Protein AF-0000000069931406 (afdb_homodimer)

Nearest PDB structures (foldseek):
  7nna-assembly1_A  TM=2.837E-01  e=1.932E+00  Klebsiella pneumoniae
  7tut-assembly1_6  TM=2.299E-01  e=5.726E+00  Canis lupus
  7nna-assembly1_A  TM=2.838E-01  e=1.898E+00  Klebsiella pneumoniae
  7tut-assembly1_6  TM=2.298E-01  e=5.580E+00  Canis lupus

Secondary structure (DSSP, 8-state):
-----HHHHHHHHHHHHHHHHHHHHHHHHHHHHHHHHH---SSS---TTT-B-HHHHHHHHHHHHHHHHHHHHHHHHSS--HHHHHHHHHHHHHHTS-TTSBTHHHHTTHHHHHHHHHHHHHHHHHHHHHHHT-/-----HHHHHHHHHHHHHHHHHHHHHHHHHHHHHHHHH---SSS---TTT-B-HHHHHHHHHHHHHHHHHHHHHHHHSS--HHHHHHHHHHHHHHTS-TTSBTHHHHTTHHHHHHHHHHHHHHHHHHHHHHHT-

Radius of gyration: 20.66 Å; Cα contacts (8 Å, |Δi|>4): 216; chains: 2; bounding box: 42×72×46 Å

Foldseek 3Di:
DPPPPPLVVLLLVLLVQLLVLLVVLVVLVVVVVVCLVVPPDDPDRDDQQFFADLVSLVVNLVSLVSNLVSLVVNDVSDDDDVLSVVSNVLSVVSNPDDNRHHPVVVVVCSVSSVVVSVVSVVVSVVVVCVVVVD/DPPPPPLVVLLLVLLVQLLVLLVVLVVLVVVVVVCLVVPPDDPDNDDQQFFADLVSLVVNLVSLVSNLVSLVVNDVSDDDDVLSVVSNVLSVVSNPDDNRHRPVVVVVCSVSSVVVSVVSVVVSVVVVCVVVVD

Organism: Camellia sinensis (NCBI:txid4442)

pLDDT: mean 85.19, std 14.79, range [27.97, 97.81]

Sequence (268 aa):
MMSFCPGLEGLLLSSLDAKLALKHLFRLCLEHEQKLNSSHKSAHAYIFYKDSNAPVMVKMVELVTILQQRIVFLLNECDDHPALQKIVDVIEMILAIPLSTPLVQLILFLPYFLAFSISISVYLSISSSIHYGEMMSFCPGLEGLLLSSLDAKLALKHLFRLCLEHEQKLNSSHKSAHAYIFYKDSNAPVMVKMVELVTILQQRIVFLLNECDDHPALQKIVDVIEMILAIPLSTPLVQLILFLPYFLAFSISISVYLSISSSIHYGE

Solvent-accessible surface area (backbone atoms only — not comparable to full-atom values): 15104 Å² total; per-residue (Å²): 126,84,71,74,50,72,63,54,56,52,46,51,51,36,51,50,53,35,48,52,41,50,50,52,51,52,49,52,55,54,51,50,56,50,45,65,72,62,61,75,73,58,95,69,75,84,44,62,74,66,39,55,46,50,76,60,45,53,54,50,50,52,42,51,53,54,37,48,54,34,48,51,52,48,50,74,74,41,81,88,49,66,69,57,51,50,52,51,54,51,48,55,56,56,72,68,55,63,63,75,45,26,52,47,72,60,56,72,49,46,29,60,53,48,47,48,50,51,52,48,51,47,49,50,49,53,52,51,49,58,62,59,72,102,127,85,70,74,49,71,64,55,57,52,47,51,51,38,51,49,52,36,46,51,40,50,51,52,50,50,49,54,54,52,52,50,55,51,46,65,72,63,62,77,73,58,93,69,76,83,42,61,74,67,39,55,44,49,73,59,45,53,54,49,51,53,41,50,52,52,37,47,55,35,48,52,52,48,49,74,74,42,82,89,49,66,70,57,52,52,52,50,54,51,49,55,56,55,74,68,55,64,63,75,46,27,52,48,71,60,55,72,49,46,31,59,52,47,47,47,48,50,53,49,52,46,49,52,50,53,53,50,50,59,64,60,72,104

Structure (mmCIF, N/CA/C/O backbone):
data_AF-0000000069931406-model_v1
#
loop_
_entity.id
_entity.type
_entity.pdbx_description
1 polymer 'Uncharacterized protein'
#
loop_
_atom_site.group_PDB
_atom_site.id
_atom_site.type_symbol
_atom_site.label_atom_id
_atom_site.label_alt_id
_atom_site.label_comp_id
_atom_site.label_asym_id
_atom_site.label_entity_id
_atom_site.label_seq_id
_atom_site.pdbx_PDB_ins_code
_atom_site.Cartn_x
_atom_site.Cartn_y
_atom_site.Cartn_z
_atom_site.occupancy
_atom_site.B_iso_or_equiv
_atom_site.auth_seq_id
_atom_site.auth_comp_id
_atom_site.auth_asym_id
_atom_site.auth_atom_id
_atom_site.pdbx_PDB_model_num
ATOM 1 N N . MET A 1 1 ? 2.303 -37.719 -15.422 1 27.97 1 MET A N 1
ATOM 2 C CA . MET A 1 1 ? 3.574 -37.156 -14.953 1 27.97 1 MET A CA 1
ATOM 3 C C . MET A 1 1 ? 3.643 -35.656 -15.211 1 27.97 1 MET A C 1
ATOM 5 O O . MET A 1 1 ? 3.836 -35.219 -16.344 1 27.97 1 MET A O 1
ATOM 9 N N . MET A 1 2 ? 2.602 -34.969 -14.852 1 37.34 2 MET A N 1
ATOM 10 C CA . MET A 1 2 ? 2.578 -33.5 -15.039 1 37.34 2 MET A CA 1
ATOM 11 C C . MET A 1 2 ? 3.922 -32.906 -14.664 1 37.34 2 MET A C 1
ATOM 13 O O . MET A 1 2 ? 4.363 -33 -13.523 1 37.34 2 MET A O 1
ATOM 17 N N . SER A 1 3 ? 4.965 -33.062 -15.508 1 41.81 3 SER A N 1
ATOM 18 C CA . SER A 1 3 ? 6.352 -32.625 -15.461 1 41.81 3 SER A CA 1
ATOM 19 C C . SER A 1 3 ? 6.457 -31.219 -14.859 1 41.81 3 SER A C 1
ATOM 21 O O . SER A 1 3 ? 5.84 -30.266 -15.359 1 41.81 3 SER A O 1
ATOM 23 N N . PHE A 1 4 ? 6.406 -31.125 -13.523 1 48.31 4 PHE A N 1
ATOM 24 C CA . PHE A 1 4 ? 6.844 -29.922 -12.836 1 48.31 4 PHE A CA 1
ATOM 25 C C . PHE A 1 4 ? 7.969 -29.234 -13.609 1 48.31 4 PHE A C 1
ATOM 27 O O . PHE A 1 4 ? 9.07 -29.781 -13.719 1 48.31 4 PHE A O 1
ATOM 34 N N . CYS A 1 5 ? 7.688 -28.656 -14.719 1 53.47 5 CYS A N 1
ATOM 35 C CA . CYS A 1 5 ? 8.766 -27.969 -15.406 1 53.47 5 CYS A CA 1
ATOM 36 C C . CYS A 1 5 ? 9.633 -27.188 -14.422 1 53.47 5 CYS A C 1
ATOM 38 O O . CYS A 1 5 ? 9.109 -26.438 -13.594 1 53.47 5 CYS A O 1
ATOM 40 N N . PRO A 1 6 ? 10.898 -27.703 -14.086 1 59.44 6 PRO A N 1
ATOM 41 C CA . PRO A 1 6 ? 11.906 -27.094 -13.211 1 59.44 6 PRO A CA 1
ATOM 42 C C . PRO A 1 6 ? 11.836 -25.562 -13.211 1 59.44 6 PRO A C 1
ATOM 44 O O . PRO A 1 6 ? 12.016 -24.938 -12.164 1 59.44 6 PRO A O 1
ATOM 47 N N . GLY A 1 7 ? 11.312 -24.984 -14.266 1 74.5 7 GLY A N 1
ATOM 48 C CA . GLY A 1 7 ? 11.242 -23.531 -14.375 1 74.5 7 GLY A CA 1
ATOM 49 C C . GLY A 1 7 ? 10.086 -22.938 -13.586 1 74.5 7 GLY A C 1
ATOM 50 O O . GLY A 1 7 ? 10.234 -21.875 -12.984 1 74.5 7 GLY A O 1
ATOM 51 N N . LEU A 1 8 ? 9.055 -23.781 -13.508 1 80.5 8 LEU A N 1
ATOM 52 C CA . LEU A 1 8 ? 7.871 -23.266 -12.836 1 80.5 8 LEU A CA 1
ATOM 53 C C . LEU A 1 8 ? 8.086 -23.219 -11.32 1 80.5 8 LEU A C 1
ATOM 55 O O . LEU A 1 8 ? 7.691 -22.266 -10.664 1 80.5 8 LEU A O 1
ATOM 59 N N . GLU A 1 9 ? 8.742 -24.281 -10.867 1 83.5 9 GLU A N 1
ATOM 60 C CA . GLU A 1 9 ? 9.016 -24.312 -9.43 1 83.5 9 GLU A CA 1
ATOM 61 C C . GLU A 1 9 ? 9.945 -23.172 -9.016 1 83.5 9 GLU A C 1
ATOM 63 O O . GLU A 1 9 ? 9.75 -22.562 -7.969 1 83.5 9 GLU A O 1
ATOM 68 N N . GLY A 1 10 ? 10.922 -22.984 -9.828 1 88.12 10 GLY A N 1
ATOM 69 C CA . GLY A 1 10 ? 11.836 -21.875 -9.57 1 88.12 10 GLY A CA 1
ATOM 70 C C . GLY A 1 10 ? 11.148 -20.516 -9.586 1 88.12 10 GLY A C 1
ATOM 71 O O . GLY A 1 10 ? 11.422 -19.672 -8.742 1 88.12 10 GLY A O 1
ATOM 72 N N . LEU A 1 11 ? 10.281 -20.438 -10.484 1 88.38 11 LEU A N 1
ATOM 73 C CA . LEU A 1 11 ? 9.508 -19.203 -10.602 1 88.38 11 LEU A CA 1
ATOM 74 C C . LEU A 1 11 ? 8.609 -19.016 -9.383 1 88.38 11 LEU A C 1
ATOM 76 O O . LEU A 1 11 ? 8.539 -17.906 -8.828 1 88.38 11 LEU A O 1
ATOM 80 N N . LEU A 1 12 ? 8 -20.031 -8.961 1 90.62 12 LEU A N 1
ATOM 81 C CA . LEU A 1 12 ? 7.129 -19.969 -7.797 1 90.62 12 LEU A CA 1
ATOM 82 C C . LEU A 1 12 ? 7.926 -19.641 -6.535 1 90.62 12 LEU A C 1
ATOM 84 O O . LEU A 1 12 ? 7.516 -18.797 -5.742 1 90.62 12 LEU A O 1
ATOM 88 N N . LEU A 1 13 ? 9.062 -20.266 -6.434 1 91.56 13 LEU A N 1
ATOM 89 C CA . LEU A 1 13 ? 9.891 -20.031 -5.258 1 91.56 13 LEU A CA 1
ATOM 90 C C . LEU A 1 13 ? 10.406 -18.594 -5.227 1 91.56 13 LEU A C 1
ATOM 92 O O . LEU A 1 13 ? 10.391 -17.953 -4.176 1 91.56 13 LEU A O 1
ATOM 96 N N . SER A 1 14 ? 10.742 -18.125 -6.332 1 93 14 SER A N 1
ATOM 97 C CA . SER A 1 14 ? 11.234 -16.75 -6.406 1 93 14 SER A CA 1
ATOM 98 C C . SER A 1 14 ? 10.125 -15.75 -6.102 1 93 14 SER A C 1
ATOM 100 O O . SER A 1 14 ? 10.359 -14.719 -5.465 1 93 14 SER A O 1
ATOM 102 N N . SER A 1 15 ? 8.945 -16.062 -6.582 1 93.75 15 SER A N 1
ATOM 103 C CA . SER A 1 15 ? 7.797 -15.203 -6.293 1 93.75 15 SER A CA 1
ATOM 104 C C . SER A 1 15 ? 7.492 -15.18 -4.797 1 93.75 15 SER A C 1
ATOM 106 O O . SER A 1 15 ? 7.18 -14.125 -4.242 1 93.75 15 SER A O 1
ATOM 108 N N . LEU A 1 16 ? 7.656 -16.266 -4.211 1 93.38 16 LEU A N 1
ATOM 109 C CA . LEU A 1 16 ? 7.43 -16.359 -2.77 1 93.38 16 LEU A CA 1
ATOM 110 C C . LEU A 1 16 ? 8.484 -15.555 -2.008 1 93.38 16 LEU A C 1
ATOM 112 O O . LEU A 1 16 ? 8.156 -14.852 -1.053 1 93.38 16 LEU A O 1
ATOM 116 N N . ASP A 1 17 ? 9.711 -15.656 -2.434 1 94.62 17 ASP A N 1
ATOM 117 C CA . ASP A 1 17 ? 10.789 -14.883 -1.821 1 94.62 17 ASP A CA 1
ATOM 118 C C . ASP A 1 17 ? 10.547 -13.383 -1.969 1 94.62 17 ASP A C 1
ATOM 120 O O . ASP A 1 17 ? 10.773 -12.617 -1.029 1 94.62 17 ASP A O 1
ATOM 124 N N . ALA A 1 18 ? 10.086 -13.016 -3.111 1 94.88 18 ALA A N 1
ATOM 125 C CA . ALA A 1 18 ? 9.773 -11.609 -3.352 1 94.88 18 ALA A CA 1
ATOM 126 C C . ALA A 1 18 ? 8.656 -11.125 -2.434 1 94.88 18 ALA A C 1
ATOM 128 O O . ALA A 1 18 ? 8.75 -10.047 -1.846 1 94.88 18 ALA A O 1
ATOM 129 N N . LYS A 1 19 ? 7.66 -11.914 -2.295 1 94.19 19 LYS A N 1
ATOM 130 C CA . LYS A 1 19 ? 6.539 -11.586 -1.421 1 94.19 19 LYS A CA 1
ATOM 131 C C . LYS A 1 19 ? 6.996 -11.422 0.026 1 94.19 19 LYS A C 1
ATOM 133 O O . LYS A 1 19 ? 6.547 -10.516 0.728 1 94.19 19 LYS A O 1
ATOM 138 N N . LEU A 1 20 ? 7.863 -12.25 0.44 1 94.12 20 LEU A N 1
ATOM 139 C CA . LEU A 1 20 ? 8.391 -12.195 1.799 1 94.12 20 LEU A CA 1
ATOM 140 C C . LEU A 1 20 ? 9.203 -10.914 2.012 1 94.12 20 LEU A C 1
ATOM 142 O O . LEU A 1 20 ? 9.047 -10.242 3.035 1 94.12 20 LEU A O 1
ATOM 146 N N . ALA A 1 21 ? 10.016 -10.617 1.073 1 95.62 21 ALA A N 1
ATOM 147 C CA . ALA A 1 21 ? 10.797 -9.383 1.15 1 95.62 21 ALA A CA 1
ATOM 148 C C . ALA A 1 21 ? 9.891 -8.156 1.214 1 95.62 21 ALA A C 1
ATOM 150 O O . ALA A 1 21 ? 10.133 -7.238 1.998 1 95.62 21 ALA A O 1
ATOM 151 N N . LEU A 1 22 ? 8.852 -8.141 0.456 1 95.88 22 LEU A N 1
ATOM 152 C CA . LEU A 1 22 ? 7.891 -7.035 0.425 1 95.88 22 LEU A CA 1
ATOM 153 C C . LEU A 1 22 ? 7.188 -6.891 1.769 1 95.88 22 LEU A C 1
ATOM 155 O O . LEU A 1 22 ? 7.027 -5.777 2.273 1 95.88 22 LEU A O 1
ATOM 159 N N . LYS A 1 23 ? 6.824 -8 2.301 1 93.5 23 LYS A N 1
ATOM 160 C CA . LYS A 1 23 ? 6.176 -8 3.609 1 93.5 23 LYS A CA 1
ATOM 161 C C . LYS A 1 23 ? 7.086 -7.391 4.672 1 93.5 23 LYS A C 1
ATOM 163 O O . LYS A 1 23 ? 6.633 -6.613 5.512 1 93.5 23 LYS A O 1
ATOM 168 N N . HIS A 1 24 ? 8.328 -7.762 4.621 1 95.06 24 HIS A N 1
ATOM 169 C CA . HIS A 1 24 ? 9.297 -7.199 5.559 1 95.06 24 HIS A CA 1
ATOM 170 C C . HIS A 1 24 ? 9.461 -5.699 5.348 1 95.06 24 HIS A C 1
ATOM 172 O O . HIS A 1 24 ? 9.555 -4.938 6.316 1 95.06 24 HIS A O 1
ATOM 178 N N . LEU A 1 25 ? 9.484 -5.281 4.145 1 95.81 25 LEU A N 1
ATOM 179 C CA . LEU A 1 25 ? 9.602 -3.867 3.814 1 95.81 25 LEU A CA 1
ATOM 180 C C . LEU A 1 25 ? 8.422 -3.076 4.379 1 95.81 25 LEU A C 1
ATOM 182 O O . LEU A 1 25 ? 8.617 -2.045 5.023 1 95.81 25 LEU A O 1
ATOM 186 N N . PHE A 1 26 ? 7.23 -3.639 4.23 1 94.19 26 PHE A N 1
ATOM 187 C CA . PHE A 1 26 ? 6.027 -2.984 4.734 1 94.19 26 PHE A CA 1
ATOM 188 C C . PHE A 1 26 ? 6.031 -2.945 6.258 1 94.19 26 PHE A C 1
ATOM 190 O O . PHE A 1 26 ? 5.652 -1.938 6.859 1 94.19 26 PHE A O 1
ATOM 197 N N . ARG A 1 27 ? 6.465 -3.992 6.805 1 92.5 27 ARG A N 1
ATOM 198 C CA . ARG A 1 27 ? 6.535 -4.051 8.258 1 92.5 27 ARG A CA 1
ATOM 199 C C . ARG A 1 27 ? 7.488 -2.99 8.805 1 92.5 27 ARG A C 1
ATOM 201 O O . ARG A 1 27 ? 7.172 -2.307 9.781 1 92.5 27 ARG A O 1
ATOM 208 N N . LEU A 1 28 ? 8.555 -2.795 8.203 1 91.75 28 LEU A N 1
ATOM 209 C CA . LEU A 1 28 ? 9.539 -1.802 8.609 1 91.75 28 LEU A CA 1
ATOM 210 C C . LEU A 1 28 ? 8.953 -0.397 8.562 1 91.75 28 LEU A C 1
ATOM 212 O O . LEU A 1 28 ? 9.133 0.392 9.492 1 91.75 28 LEU A O 1
ATOM 216 N N . CYS A 1 29 ? 8.219 -0.14 7.531 1 87.75 29 CYS A N 1
ATOM 217 C CA . CYS A 1 29 ? 7.625 1.182 7.352 1 87.75 29 CYS A CA 1
ATOM 218 C C . CYS A 1 29 ? 6.527 1.432 8.383 1 87.75 29 CYS A C 1
ATOM 220 O O . CYS A 1 29 ? 6.426 2.531 8.93 1 87.75 29 CYS A O 1
ATOM 222 N N . LEU A 1 30 ? 5.754 0.399 8.672 1 83.44 30 LEU A N 1
ATOM 223 C CA . LEU A 1 30 ? 4.672 0.519 9.641 1 83.44 30 LEU A CA 1
ATOM 224 C C . LEU A 1 30 ? 5.223 0.714 11.047 1 83.44 30 LEU A C 1
ATOM 226 O O . LEU A 1 30 ? 4.688 1.509 11.828 1 83.44 30 LEU A O 1
ATOM 230 N N . GLU A 1 31 ? 6.211 0.054 11.312 1 84.5 31 GLU A N 1
ATOM 231 C CA . GLU A 1 31 ? 6.855 0.175 12.617 1 84.5 31 GLU A CA 1
ATOM 232 C C . GLU A 1 31 ? 7.453 1.565 12.805 1 84.5 31 GLU A C 1
ATOM 234 O O . GLU A 1 31 ? 7.395 2.127 13.906 1 84.5 31 GLU A O 1
ATOM 239 N N . HIS A 1 32 ? 7.992 2.031 11.789 1 78.44 32 HIS A N 1
ATOM 240 C CA . HIS A 1 32 ? 8.586 3.361 11.859 1 78.44 32 HIS A CA 1
ATOM 241 C C . HIS A 1 32 ? 7.52 4.426 12.109 1 78.44 32 HIS A C 1
ATOM 243 O O . HIS A 1 32 ? 7.73 5.352 12.898 1 78.44 32 HIS A O 1
ATOM 249 N N . GLU A 1 33 ? 6.387 4.277 11.5 1 76.06 33 GLU A N 1
ATOM 250 C CA . GLU A 1 33 ? 5.281 5.203 11.727 1 76.06 33 GLU A CA 1
ATOM 251 C C . GLU A 1 33 ? 4.848 5.203 13.188 1 76.06 33 GLU A C 1
ATOM 253 O O . GLU A 1 33 ? 4.523 6.25 13.75 1 76.06 33 GLU A O 1
ATOM 258 N N . GLN A 1 34 ? 4.844 4.094 13.742 1 73.5 34 GLN A N 1
ATOM 259 C CA . GLN A 1 34 ? 4.438 3.959 15.141 1 73.5 34 GLN A CA 1
ATOM 260 C C . GLN A 1 34 ? 5.449 4.621 16.078 1 73.5 34 GLN A C 1
ATOM 262 O O . GLN A 1 34 ? 5.07 5.242 17.062 1 73.5 34 GLN A O 1
ATOM 267 N N . LYS A 1 35 ? 6.633 4.465 15.828 1 72.31 35 LYS A N 1
ATOM 268 C CA . LYS A 1 35 ? 7.688 5.07 16.641 1 72.31 35 LYS A CA 1
ATOM 269 C C . LYS A 1 35 ? 7.625 6.594 16.562 1 72.31 35 LYS A C 1
ATOM 271 O O . LYS A 1 35 ? 7.848 7.277 17.562 1 72.31 35 LYS A O 1
ATOM 276 N N . LEU A 1 36 ? 7.32 7.094 15.461 1 69.44 36 LEU A N 1
ATOM 277 C CA . LEU A 1 36 ? 7.152 8.531 15.312 1 69.44 36 LEU A CA 1
ATOM 278 C C . LEU A 1 36 ? 6.031 9.047 16.203 1 69.44 36 LEU A C 1
ATOM 280 O O . LEU A 1 36 ? 6.121 10.148 16.75 1 69.44 36 LEU A O 1
ATOM 284 N N . ASN A 1 37 ? 5.113 8.18 16.344 1 66 37 ASN A N 1
ATOM 285 C CA . ASN A 1 37 ? 3.965 8.578 17.156 1 66 37 ASN A CA 1
ATOM 286 C C . ASN A 1 37 ? 4.262 8.477 18.641 1 66 37 ASN A C 1
ATOM 288 O O . ASN A 1 37 ? 3.646 9.172 19.453 1 66 37 ASN A O 1
ATOM 292 N N . SER A 1 38 ? 5.18 7.633 19 1 61.34 38 SER A N 1
ATOM 293 C CA . SER A 1 38 ? 5.484 7.402 20.406 1 61.34 38 SER A CA 1
ATOM 294 C C . SER A 1 38 ? 6.625 8.297 20.875 1 61.34 38 SER A C 1
ATOM 296 O O . SER A 1 38 ? 6.855 8.43 22.078 1 61.34 38 SER A O 1
ATOM 298 N N . SER A 1 39 ? 7.645 8.711 20.016 1 56.84 39 SER A N 1
ATOM 299 C CA . SER A 1 39 ? 8.883 9.359 20.422 1 56.84 39 SER A CA 1
ATOM 300 C C . SER A 1 39 ? 8.625 10.742 21 1 56.84 39 SER A C 1
ATOM 302 O O . SER A 1 39 ? 8.32 11.68 20.25 1 56.84 39 SER A O 1
ATOM 304 N N . HIS A 1 40 ? 7.719 10.977 22 1 53 40 HIS A N 1
ATOM 305 C CA . HIS A 1 40 ? 7.75 12.172 22.828 1 53 40 HIS A CA 1
ATOM 306 C C . HIS A 1 40 ? 9.172 12.516 23.25 1 53 40 HIS A C 1
ATOM 308 O O . HIS A 1 40 ? 9.422 13.594 23.797 1 53 40 HIS A O 1
ATOM 314 N N . LYS A 1 41 ? 10.062 11.555 23.328 1 51.47 41 LYS A N 1
ATOM 315 C CA . LYS A 1 41 ? 11.148 11.773 24.281 1 51.47 41 LYS A CA 1
ATOM 316 C C . LYS A 1 41 ? 12.219 12.703 23.688 1 51.47 41 LYS A C 1
ATOM 318 O O . LYS A 1 41 ? 13.156 13.094 24.391 1 51.47 41 LYS A O 1
ATOM 323 N N . SER A 1 42 ? 12.672 12.555 22.391 1 52.69 42 SER A N 1
ATOM 324 C CA . SER A 1 42 ? 13.93 13.266 22.188 1 52.69 42 SER A CA 1
ATOM 325 C C . SER A 1 42 ? 13.695 14.766 22.047 1 52.69 42 SER A C 1
ATOM 327 O O . SER A 1 42 ? 12.594 15.203 21.703 1 52.69 42 SER A O 1
ATOM 329 N N . ALA A 1 43 ? 14.625 15.641 22.562 1 56.09 43 ALA A N 1
ATOM 330 C CA . ALA A 1 43 ? 14.727 17.094 22.609 1 56.09 43 ALA A CA 1
ATOM 331 C C . ALA A 1 43 ? 14.219 17.719 21.312 1 56.09 43 ALA A C 1
ATOM 333 O O . ALA A 1 43 ? 13.555 18.766 21.328 1 56.09 43 ALA A O 1
ATOM 334 N N . HIS A 1 44 ? 14.766 17.031 20.047 1 60.03 44 HIS A N 1
ATOM 335 C CA . HIS A 1 44 ? 14.25 17.594 18.812 1 60.03 44 HIS A CA 1
ATOM 336 C C . HIS A 1 44 ? 13.203 16.672 18.172 1 60.03 44 HIS A C 1
ATOM 338 O O . HIS A 1 44 ? 13.43 15.469 18.047 1 60.03 44 HIS A O 1
ATOM 344 N N . ALA A 1 45 ? 12.07 17.094 18.094 1 69.75 45 ALA A N 1
ATOM 345 C CA . ALA A 1 45 ? 10.93 16.344 17.562 1 69.75 45 ALA A CA 1
ATOM 346 C C . ALA A 1 45 ? 11.188 15.875 16.141 1 69.75 45 ALA A C 1
ATOM 348 O O . ALA A 1 45 ? 11.602 16.672 15.281 1 69.75 45 ALA A O 1
ATOM 349 N N . TYR A 1 46 ? 11.516 14.68 15.844 1 78.5 46 TYR A N 1
ATOM 350 C CA . TYR A 1 46 ? 11.695 14.086 14.516 1 78.5 46 TYR A CA 1
ATOM 351 C C . TYR A 1 46 ? 10.547 14.469 13.594 1 78.5 46 TYR A C 1
ATOM 353 O O . TYR A 1 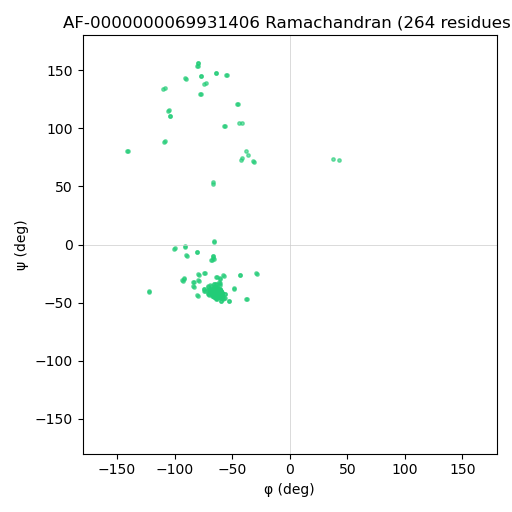46 ? 9.375 14.281 13.93 1 78.5 46 TYR A O 1
ATOM 361 N N . ILE A 1 47 ? 11.016 15.141 12.469 1 80.94 47 ILE A N 1
ATOM 362 C CA . ILE A 1 47 ? 10.047 15.531 11.453 1 80.94 47 ILE A CA 1
ATOM 363 C C . ILE A 1 47 ? 10.156 14.594 10.25 1 80.94 47 ILE A C 1
ATOM 365 O O . ILE A 1 47 ? 11.102 14.688 9.469 1 80.94 47 ILE A O 1
ATOM 369 N N . PHE A 1 48 ? 9.227 13.859 10.094 1 81.06 48 PHE A N 1
ATOM 370 C CA . PHE A 1 48 ? 9.18 12.766 9.133 1 81.06 48 PHE A CA 1
ATOM 371 C C . PHE A 1 48 ? 9.531 13.25 7.734 1 81.06 48 PHE A C 1
ATOM 373 O O . PHE A 1 48 ? 10.273 12.586 7.008 1 81.06 48 PHE A O 1
ATOM 380 N N . TYR A 1 49 ? 8.93 14.312 7.312 1 81.62 49 TYR A N 1
ATOM 381 C CA . TYR A 1 49 ? 9.094 14.75 5.93 1 81.62 49 TYR A CA 1
ATOM 382 C C . TYR A 1 49 ? 10.398 15.508 5.746 1 81.62 49 TYR A C 1
ATOM 384 O O . TYR A 1 49 ? 10.836 15.742 4.613 1 81.62 49 TYR A O 1
ATOM 392 N N . LYS A 1 50 ? 11.094 15.781 6.781 1 84.56 50 LYS A N 1
ATOM 393 C CA . LYS A 1 50 ? 12.25 16.672 6.684 1 84.56 50 LYS A CA 1
ATOM 394 C C . LYS A 1 50 ? 13.523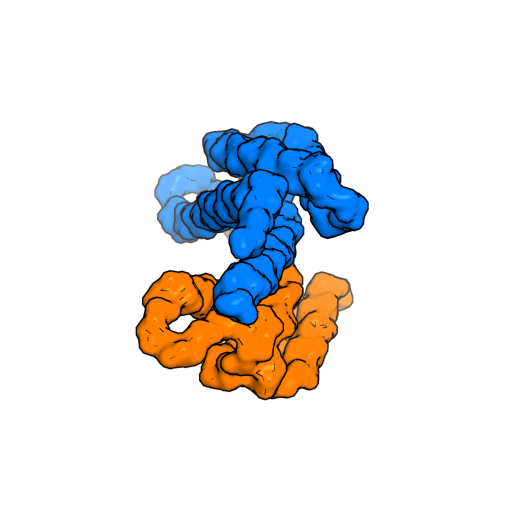 15.977 7.156 1 84.56 50 LYS A C 1
ATOM 396 O O . LYS A 1 50 ? 14.586 16.156 6.562 1 84.56 50 LYS A O 1
ATOM 401 N N . ASP A 1 51 ? 13.477 15.242 8.156 1 86.06 51 ASP A N 1
ATOM 402 C CA . ASP A 1 51 ? 14.664 14.703 8.812 1 86.06 51 ASP A CA 1
ATOM 403 C C . ASP A 1 51 ? 15.047 13.344 8.219 1 86.06 51 ASP A C 1
ATOM 405 O O . ASP A 1 51 ? 14.172 12.539 7.879 1 86.06 51 ASP A O 1
ATOM 409 N N . SER A 1 52 ? 16.344 13.203 8.148 1 87.31 52 SER A N 1
ATOM 410 C CA . SER A 1 52 ? 16.859 11.914 7.707 1 87.31 52 SER A CA 1
ATOM 411 C C . SER A 1 52 ? 16.844 10.898 8.844 1 87.31 52 SER A C 1
ATOM 413 O O . SER A 1 52 ? 16.75 11.266 10.016 1 87.31 52 SER A O 1
ATOM 415 N N . ASN A 1 53 ? 16.812 9.625 8.453 1 87.69 53 ASN A N 1
ATOM 416 C CA . ASN A 1 53 ? 16.922 8.484 9.359 1 87.69 53 ASN A CA 1
ATOM 417 C C . ASN A 1 53 ? 17.766 7.367 8.75 1 87.69 53 ASN A C 1
ATOM 419 O O . ASN A 1 53 ? 17.234 6.398 8.211 1 87.69 53 ASN A O 1
ATOM 423 N N . ALA A 1 54 ? 19.031 7.547 8.844 1 90.38 54 ALA A N 1
ATOM 424 C CA . ALA A 1 54 ? 19.984 6.711 8.133 1 90.38 54 ALA A CA 1
ATOM 425 C C . ALA A 1 54 ? 19.875 5.254 8.562 1 90.38 54 ALA A C 1
ATOM 427 O O . ALA A 1 54 ? 19.875 4.352 7.719 1 90.38 54 ALA A O 1
ATOM 428 N N . PRO A 1 55 ? 19.734 4.934 9.758 1 90.31 55 PRO A N 1
ATOM 429 C CA . PRO A 1 55 ? 19.625 3.527 10.156 1 90.31 55 PRO A CA 1
ATOM 430 C C . PRO A 1 55 ? 18.438 2.818 9.523 1 90.31 55 PRO A C 1
ATOM 432 O O . PRO A 1 55 ? 18.547 1.668 9.086 1 90.31 55 PRO A O 1
ATOM 435 N N . VAL A 1 56 ? 17.328 3.475 9.422 1 91.81 56 VAL A N 1
ATOM 436 C CA . VAL A 1 56 ? 16.141 2.873 8.82 1 91.81 56 VAL A CA 1
ATOM 437 C C . VAL A 1 56 ? 16.312 2.807 7.305 1 91.81 56 VAL A C 1
ATOM 439 O O . VAL A 1 56 ? 15.945 1.812 6.676 1 91.81 56 VAL A O 1
ATOM 442 N N . MET A 1 57 ? 16.906 3.846 6.758 1 93.12 57 MET A N 1
ATOM 443 C CA . MET A 1 57 ? 17.141 3.895 5.32 1 93.12 57 MET A CA 1
ATOM 444 C C . MET A 1 57 ? 18.016 2.719 4.879 1 93.12 57 MET A C 1
ATOM 446 O O . MET A 1 57 ? 17.719 2.072 3.869 1 93.12 57 MET A O 1
ATOM 450 N N . VAL A 1 58 ? 18.984 2.41 5.617 1 95.06 58 VAL A N 1
ATOM 451 C CA . VAL A 1 58 ? 19.891 1.324 5.277 1 95.06 58 VAL A CA 1
ATOM 452 C C . VAL A 1 58 ? 19.125 0.002 5.23 1 95.06 58 VAL A C 1
ATOM 454 O O . VAL A 1 58 ? 19.297 -0.787 4.297 1 95.06 58 VAL A O 1
ATOM 457 N N . LYS A 1 59 ? 18.297 -0.2 6.188 1 95.19 59 LYS A N 1
ATOM 458 C CA . LYS A 1 59 ? 17.5 -1.425 6.246 1 95.19 59 LYS A CA 1
ATOM 459 C C . LYS A 1 59 ? 16.547 -1.524 5.055 1 95.19 59 LYS A C 1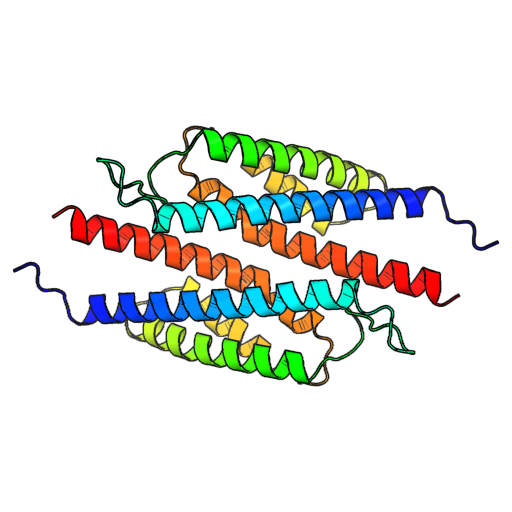
ATOM 461 O O . LYS A 1 59 ? 16.406 -2.594 4.461 1 95.19 59 LYS A O 1
ATOM 466 N N . MET A 1 60 ? 15.969 -0.427 4.75 1 95.19 60 MET A N 1
ATOM 467 C CA . MET A 1 60 ? 15.047 -0.411 3.617 1 95.19 60 MET A CA 1
ATOM 468 C C . MET A 1 60 ? 15.789 -0.69 2.312 1 95.19 60 MET A C 1
ATOM 470 O O . MET A 1 60 ? 15.312 -1.464 1.479 1 95.19 60 MET A O 1
ATOM 474 N N . VAL A 1 61 ? 16.922 -0.089 2.154 1 96.25 61 VAL A N 1
ATOM 475 C CA . VAL A 1 61 ? 17.703 -0.258 0.936 1 96.25 61 VAL A CA 1
ATOM 476 C C . VAL A 1 61 ? 18.156 -1.712 0.808 1 96.25 61 VAL A C 1
ATOM 478 O O . VAL A 1 61 ? 18.156 -2.271 -0.291 1 96.25 61 VAL A O 1
ATOM 481 N N . GLU A 1 62 ? 18.484 -2.299 1.867 1 96.94 62 GLU A N 1
ATOM 482 C CA . GLU A 1 62 ? 18.875 -3.707 1.856 1 96.94 62 GLU A CA 1
ATOM 483 C C . GLU A 1 62 ? 17.734 -4.59 1.358 1 96.94 62 GLU A C 1
ATOM 485 O O . GLU A 1 62 ? 17.938 -5.473 0.526 1 96.94 62 GLU A O 1
ATOM 490 N N . LEU A 1 63 ? 16.578 -4.344 1.842 1 96.94 63 LEU A N 1
ATOM 491 C CA . LEU A 1 63 ? 15.414 -5.121 1.447 1 96.94 63 LEU A CA 1
ATOM 492 C C . LEU A 1 63 ? 15.078 -4.891 -0.023 1 96.94 63 LEU A C 1
ATOM 494 O O . LEU A 1 63 ? 14.719 -5.828 -0.737 1 96.94 63 LEU A O 1
ATOM 498 N N . VAL A 1 64 ? 15.227 -3.689 -0.431 1 97.69 64 VAL A N 1
ATOM 499 C CA . VAL A 1 64 ? 14.945 -3.334 -1.818 1 97.69 64 VAL A CA 1
ATOM 500 C C . VAL A 1 64 ? 15.945 -4.02 -2.744 1 97.69 64 VAL A C 1
ATOM 502 O O . VAL A 1 64 ? 15.586 -4.469 -3.834 1 97.69 64 VAL A O 1
ATOM 505 N N . THR A 1 65 ? 17.141 -4.074 -2.299 1 97 65 THR A N 1
ATOM 506 C CA . THR A 1 65 ? 18.188 -4.734 -3.076 1 97 65 THR A CA 1
ATOM 507 C C . THR A 1 65 ? 17.891 -6.227 -3.213 1 97 65 THR A C 1
ATOM 509 O O . THR A 1 65 ? 18.062 -6.801 -4.289 1 97 65 THR A O 1
ATOM 512 N N . ILE A 1 66 ? 17.469 -6.836 -2.178 1 96.31 66 ILE A N 1
ATOM 513 C CA . ILE A 1 66 ? 17.062 -8.242 -2.213 1 96.31 66 ILE A CA 1
ATOM 514 C C . ILE A 1 66 ? 15.914 -8.43 -3.195 1 96.31 66 ILE A C 1
ATOM 516 O O . ILE A 1 66 ? 15.922 -9.375 -3.996 1 96.31 66 ILE A O 1
ATOM 520 N N . LEU A 1 67 ? 14.969 -7.57 -3.107 1 96.88 67 LEU A N 1
ATOM 521 C CA . LEU A 1 67 ? 13.812 -7.621 -4.004 1 96.88 67 LEU A CA 1
ATOM 522 C C . LEU A 1 67 ? 14.25 -7.516 -5.461 1 96.88 67 LEU A C 1
ATOM 524 O O . LEU A 1 67 ? 13.734 -8.234 -6.32 1 96.88 67 LEU A O 1
ATOM 528 N N . GLN A 1 68 ? 15.156 -6.648 -5.672 1 96.62 68 GLN A N 1
ATOM 529 C CA . GLN A 1 68 ? 15.672 -6.469 -7.023 1 96.62 68 GLN A CA 1
ATOM 530 C C . GLN A 1 68 ? 16.219 -7.781 -7.582 1 96.62 68 GLN A C 1
ATOM 532 O O . GLN A 1 68 ? 15.93 -8.141 -8.727 1 96.62 68 GLN A O 1
ATOM 537 N N . GLN A 1 69 ? 16.953 -8.461 -6.852 1 95.69 69 GLN A N 1
ATOM 538 C CA . GLN A 1 69 ? 17.562 -9.719 -7.285 1 95.69 69 GLN A CA 1
ATOM 539 C C . GLN A 1 69 ? 16.484 -10.75 -7.648 1 95.69 69 GLN A C 1
ATOM 541 O O . GLN A 1 69 ? 16.594 -11.43 -8.672 1 95.69 69 GLN A O 1
ATOM 546 N N . ARG A 1 70 ? 15.5 -10.812 -6.852 1 93.94 70 ARG A N 1
ATOM 547 C CA . ARG A 1 70 ? 14.438 -11.781 -7.094 1 93.94 70 ARG A CA 1
ATOM 548 C C . ARG A 1 70 ? 13.641 -11.414 -8.344 1 93.94 70 ARG A C 1
ATOM 550 O O . ARG A 1 70 ? 13.297 -12.289 -9.148 1 93.94 70 ARG A O 1
ATOM 557 N N . ILE A 1 71 ? 13.414 -10.195 -8.492 1 94.44 71 ILE A N 1
ATOM 558 C CA . ILE A 1 71 ? 12.594 -9.742 -9.609 1 94.44 71 ILE A CA 1
ATOM 559 C C . ILE A 1 71 ? 13.367 -9.914 -10.914 1 94.44 71 ILE A C 1
ATOM 561 O O . ILE A 1 71 ? 12.797 -10.312 -11.938 1 94.44 71 ILE A O 1
ATOM 565 N N . VAL A 1 72 ? 14.602 -9.562 -10.859 1 93.25 72 VAL A N 1
ATOM 566 C CA . VAL A 1 72 ? 15.438 -9.727 -12.047 1 93.25 72 VAL A CA 1
ATOM 567 C C . VAL A 1 72 ? 15.492 -11.203 -12.438 1 93.25 72 VAL A C 1
ATOM 569 O O . VAL A 1 72 ? 15.445 -11.539 -13.625 1 93.25 72 VAL A O 1
ATOM 572 N N . PHE A 1 73 ? 15.57 -12.086 -11.492 1 92.06 73 PHE A N 1
ATOM 573 C CA . PHE A 1 73 ? 15.516 -13.516 -11.766 1 92.06 73 PHE A CA 1
ATOM 574 C C . PHE A 1 73 ? 14.211 -13.883 -12.469 1 92.06 73 PHE A C 1
ATOM 576 O O . PHE A 1 73 ? 14.219 -14.602 -13.469 1 92.06 73 PHE A O 1
ATOM 583 N N . LEU A 1 74 ? 13.07 -13.336 -11.914 1 90.06 74 LEU A N 1
ATOM 584 C CA . LEU A 1 74 ? 11.766 -13.609 -12.492 1 90.06 74 LEU A CA 1
ATOM 585 C C . LEU A 1 74 ? 11.68 -13.078 -13.922 1 90.06 74 LEU A C 1
ATOM 587 O O . LEU A 1 74 ? 11.125 -13.734 -14.805 1 90.06 74 LEU A O 1
ATOM 591 N N . LEU A 1 75 ? 12.258 -11.953 -14.109 1 88.94 75 LEU A N 1
ATOM 592 C CA . LEU A 1 75 ? 12.258 -11.32 -15.422 1 88.94 75 LEU A CA 1
ATOM 593 C C . LEU A 1 75 ? 13.062 -12.141 -16.422 1 88.94 75 LEU A C 1
ATOM 595 O O . LEU A 1 75 ? 12.68 -12.25 -17.594 1 88.94 75 LEU A O 1
ATOM 599 N N . ASN A 1 76 ? 14.078 -12.711 -16.047 1 89.12 76 ASN A N 1
ATOM 600 C CA . ASN A 1 76 ? 14.945 -13.492 -16.922 1 89.12 76 ASN A CA 1
ATOM 601 C C . ASN A 1 76 ? 14.312 -14.836 -17.281 1 89.12 76 ASN A C 1
ATOM 603 O O . ASN A 1 76 ? 14.578 -15.383 -18.359 1 89.12 76 ASN A O 1
ATOM 607 N N . GLU A 1 77 ? 13.43 -15.281 -16.422 1 84.94 77 GLU A N 1
ATOM 608 C CA . GLU A 1 77 ? 12.812 -16.578 -16.641 1 84.94 77 GLU A CA 1
ATOM 609 C C . GLU A 1 77 ? 11.508 -16.453 -17.422 1 84.94 77 GLU A C 1
ATOM 611 O O . GLU A 1 77 ? 11.047 -17.422 -18.031 1 84.94 77 GLU A O 1
ATOM 616 N N . CYS A 1 78 ? 10.898 -15.289 -17.219 1 79.06 78 CYS A N 1
ATOM 617 C CA . CYS A 1 78 ? 9.625 -15.078 -17.891 1 79.06 78 CYS A CA 1
ATOM 618 C C . CYS A 1 78 ? 9.758 -14.039 -19 1 79.06 78 CYS A C 1
ATOM 620 O O . CYS A 1 78 ? 10.578 -13.125 -18.906 1 79.06 78 CYS A O 1
ATOM 622 N N . ASP A 1 79 ? 9.242 -14.258 -20.188 1 74.19 79 ASP A N 1
ATOM 623 C CA . ASP A 1 79 ? 9.336 -13.305 -21.297 1 74.19 79 ASP A CA 1
ATOM 624 C C . ASP A 1 79 ? 8.391 -12.125 -21.078 1 74.19 79 ASP A C 1
ATOM 626 O O . ASP A 1 79 ? 7.273 -12.297 -20.594 1 74.19 79 ASP A O 1
ATOM 630 N N . ASP A 1 80 ? 8.93 -10.922 -21.406 1 74.06 80 ASP A N 1
ATOM 631 C CA . ASP A 1 80 ? 8.273 -9.633 -21.625 1 74.06 80 ASP A CA 1
ATOM 632 C C . ASP A 1 80 ? 7.195 -9.383 -20.578 1 74.06 80 ASP A C 1
ATOM 634 O O . ASP A 1 80 ? 6.012 -9.266 -20.906 1 74.06 80 ASP A O 1
ATOM 638 N N . HIS A 1 81 ? 7.488 -9.078 -19.266 1 84.62 81 HIS A N 1
ATOM 639 C CA . HIS A 1 81 ? 6.547 -8.711 -18.219 1 84.62 81 HIS A CA 1
ATOM 640 C C . HIS A 1 81 ? 6.676 -7.238 -17.844 1 84.62 81 HIS A C 1
ATOM 642 O O . HIS A 1 81 ? 7.461 -6.879 -16.969 1 84.62 81 HIS A O 1
ATOM 648 N N . PRO A 1 82 ? 5.957 -6.445 -18.547 1 87.5 82 PRO A N 1
ATOM 649 C CA . PRO A 1 82 ? 6.031 -5.004 -18.297 1 87.5 82 PRO A CA 1
ATOM 650 C C . PRO A 1 82 ? 5.91 -4.66 -16.812 1 87.5 82 PRO A C 1
ATOM 652 O O . PRO A 1 82 ? 6.555 -3.717 -16.344 1 87.5 82 PRO A O 1
ATOM 655 N N . ALA A 1 83 ? 5.105 -5.348 -16.141 1 86.12 83 ALA A N 1
ATOM 656 C CA . ALA A 1 83 ? 4.938 -5.086 -14.711 1 86.12 83 ALA A CA 1
ATOM 657 C C . ALA A 1 83 ? 6.242 -5.312 -13.953 1 86.12 83 ALA A C 1
ATOM 659 O O . AL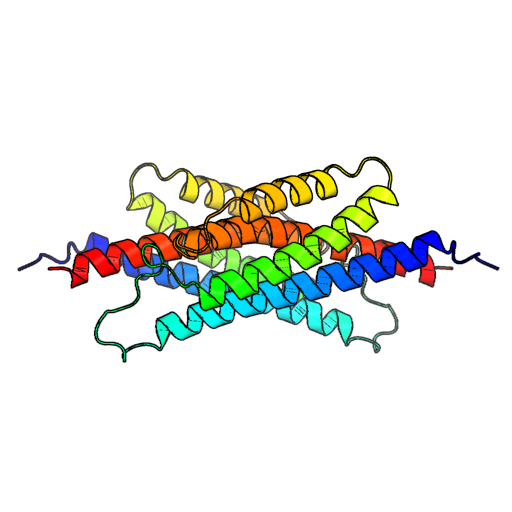A A 1 83 ? 6.598 -4.523 -13.078 1 86.12 83 ALA A O 1
ATOM 660 N N . LEU A 1 84 ? 7.008 -6.359 -14.312 1 90.75 84 LEU A N 1
ATOM 661 C CA . LEU A 1 84 ? 8.289 -6.645 -13.68 1 90.75 84 LEU A CA 1
ATOM 662 C C . LEU A 1 84 ? 9.32 -5.578 -14.031 1 90.75 84 LEU A C 1
ATOM 664 O O . LEU A 1 84 ? 10.094 -5.145 -13.172 1 90.75 84 LEU A O 1
ATOM 668 N N . GLN A 1 85 ? 9.258 -5.18 -15.258 1 93.25 85 GLN A N 1
ATOM 669 C CA . GLN A 1 85 ? 10.18 -4.133 -15.68 1 93.25 85 GLN A CA 1
ATOM 670 C C . GLN A 1 85 ? 9.906 -2.828 -14.938 1 93.25 85 GLN A C 1
ATOM 672 O O . GLN A 1 85 ? 10.844 -2.127 -14.539 1 93.25 85 GLN A O 1
ATOM 677 N N . LYS A 1 86 ? 8.672 -2.498 -14.789 1 94.5 86 LYS A N 1
ATOM 678 C CA . LYS A 1 86 ? 8.297 -1.275 -14.086 1 94.5 86 LYS A CA 1
ATOM 679 C C . LYS A 1 86 ? 8.836 -1.274 -12.664 1 94.5 86 LYS A C 1
ATOM 681 O O . LYS A 1 86 ? 9.336 -0.255 -12.18 1 94.5 86 LYS A O 1
ATOM 686 N N . ILE A 1 87 ? 8.742 -2.373 -12.039 1 96.12 87 ILE A N 1
ATOM 687 C CA . ILE A 1 87 ? 9.211 -2.438 -10.656 1 96.12 87 ILE A CA 1
ATOM 688 C C . ILE A 1 87 ? 10.734 -2.354 -10.617 1 96.12 87 ILE A C 1
ATOM 690 O O . ILE A 1 87 ? 11.305 -1.76 -9.703 1 96.12 87 ILE A O 1
ATOM 694 N N . VAL A 1 88 ? 11.383 -2.938 -11.594 1 95.25 88 VAL A N 1
ATOM 695 C CA . VAL A 1 88 ? 12.836 -2.828 -11.672 1 95.25 88 VAL A CA 1
ATOM 696 C C . VAL A 1 88 ? 13.234 -1.362 -11.828 1 95.25 88 VAL A C 1
ATOM 698 O O . VAL A 1 88 ? 14.156 -0.887 -11.156 1 95.25 88 VAL A O 1
ATOM 701 N N . ASP A 1 89 ? 12.562 -0.66 -12.688 1 96.69 89 ASP A N 1
ATOM 702 C CA . ASP A 1 89 ? 12.836 0.761 -12.883 1 96.69 89 ASP A CA 1
ATOM 703 C C . ASP A 1 89 ? 12.648 1.541 -11.586 1 96.69 89 ASP A C 1
ATOM 705 O O . ASP A 1 89 ? 13.461 2.406 -11.258 1 96.69 89 ASP A O 1
ATOM 709 N N . VAL A 1 90 ? 11.602 1.244 -10.906 1 97.44 90 VAL A N 1
ATOM 710 C CA . VAL A 1 90 ? 11.305 1.891 -9.633 1 97.44 90 VAL A CA 1
ATOM 711 C C . VAL A 1 90 ? 12.438 1.616 -8.641 1 97.44 90 VAL A C 1
ATOM 713 O O . VAL A 1 90 ? 12.906 2.529 -7.961 1 97.44 90 VAL A O 1
ATOM 716 N N . ILE A 1 91 ? 12.859 0.421 -8.609 1 97.81 91 ILE A N 1
ATOM 717 C CA . ILE A 1 91 ? 13.914 0.027 -7.684 1 97.81 91 ILE A CA 1
ATOM 718 C C . ILE A 1 91 ? 15.203 0.77 -8.023 1 97.81 91 ILE A C 1
ATOM 720 O O . ILE A 1 91 ? 15.898 1.258 -7.129 1 97.81 91 ILE A O 1
ATOM 724 N N . GLU A 1 92 ? 15.508 0.879 -9.258 1 97.31 92 GLU A N 1
ATOM 725 C CA . GLU A 1 92 ? 16.703 1.601 -9.68 1 97.31 92 GLU A CA 1
ATOM 726 C C . GLU A 1 92 ? 16.641 3.062 -9.242 1 97.31 92 GLU A C 1
ATOM 728 O O . GLU A 1 92 ? 17.656 3.633 -8.828 1 97.31 92 GLU A O 1
ATOM 733 N N . MET A 1 93 ? 15.523 3.672 -9.297 1 96.69 93 MET A N 1
ATOM 734 C CA . MET A 1 93 ? 15.344 5.047 -8.844 1 96.69 93 MET A CA 1
ATOM 735 C C . MET A 1 93 ? 15.602 5.16 -7.34 1 96.69 93 MET A C 1
ATOM 737 O O . MET A 1 93 ? 16.25 6.109 -6.887 1 96.69 93 MET A O 1
ATOM 741 N N . ILE A 1 94 ? 15.102 4.207 -6.629 1 97.31 94 ILE A N 1
ATOM 742 C CA . ILE A 1 94 ? 15.25 4.203 -5.18 1 97.31 94 ILE A CA 1
ATOM 743 C C . ILE A 1 94 ? 16.719 4.086 -4.812 1 97.31 94 ILE A C 1
ATOM 745 O O . ILE A 1 94 ? 17.219 4.805 -3.939 1 97.31 94 ILE A O 1
ATOM 749 N N . LEU A 1 95 ? 17.375 3.191 -5.43 1 96.69 95 LEU A N 1
ATOM 750 C CA . LEU A 1 95 ? 18.766 2.902 -5.098 1 96.69 95 LEU A CA 1
ATOM 751 C C . LEU A 1 95 ? 19.672 4.086 -5.441 1 96.69 95 LEU A C 1
ATOM 753 O O . LEU A 1 95 ? 20.812 4.164 -4.977 1 96.69 95 LEU A O 1
ATOM 757 N N . ALA A 1 96 ? 19.172 5.059 -6.168 1 96.75 96 ALA A N 1
ATOM 758 C CA . ALA A 1 96 ? 19.922 6.262 -6.523 1 96.75 96 ALA A CA 1
ATOM 759 C C . ALA A 1 96 ? 19.734 7.352 -5.473 1 96.75 96 ALA A C 1
ATOM 761 O O . ALA A 1 96 ? 20.438 8.367 -5.492 1 96.75 96 ALA A O 1
ATOM 762 N N . ILE A 1 97 ? 18.844 7.199 -4.512 1 95.56 97 ILE A N 1
ATOM 763 C CA . ILE A 1 97 ? 18.562 8.188 -3.475 1 95.56 97 ILE A CA 1
ATOM 764 C C . ILE A 1 97 ? 19.656 8.141 -2.406 1 95.56 97 ILE A C 1
ATOM 766 O O . ILE A 1 97 ? 19.953 7.074 -1.859 1 95.56 97 ILE A O 1
ATOM 770 N N . PRO A 1 98 ? 20.219 9.328 -2.07 1 95.31 98 PRO A N 1
ATOM 771 C CA . PRO A 1 98 ? 21.219 9.344 -1 1 95.31 98 PRO A CA 1
ATOM 772 C C . PRO A 1 98 ? 20.641 8.938 0.354 1 95.31 98 PRO A C 1
ATOM 774 O O . PRO A 1 98 ? 19.484 9.258 0.658 1 95.31 98 PRO A O 1
ATOM 777 N N . LEU A 1 99 ? 21.5 8.281 1.184 1 92.62 99 LEU A N 1
ATOM 778 C CA . LEU A 1 99 ? 21.078 7.793 2.49 1 92.62 99 LEU A CA 1
ATOM 779 C C . LEU A 1 99 ? 20.781 8.953 3.434 1 92.62 99 LEU A C 1
ATOM 781 O O . LEU A 1 99 ? 20.109 8.773 4.453 1 92.62 99 LEU A O 1
ATOM 785 N N . SER A 1 100 ? 21.156 10.172 3.119 1 92.69 100 SER A N 1
ATOM 786 C CA . SER A 1 100 ? 21 11.352 3.967 1 92.69 100 SER A CA 1
ATOM 787 C C . SER A 1 100 ? 19.688 12.055 3.693 1 92.69 100 SER A C 1
ATOM 789 O O . SER A 1 100 ? 19.359 13.055 4.348 1 92.69 100 SER A O 1
ATOM 791 N N . THR A 1 101 ? 18.922 11.508 2.711 1 93.5 101 THR A N 1
ATOM 792 C CA . THR A 1 101 ? 17.641 12.117 2.373 1 93.5 101 THR A CA 1
ATOM 793 C C . THR A 1 101 ? 16.578 11.711 3.375 1 93.5 101 THR A C 1
ATOM 795 O O . THR A 1 101 ? 16.703 10.68 4.039 1 93.5 101 THR A O 1
ATOM 798 N N . PRO A 1 102 ? 15.508 12.539 3.594 1 92.81 102 PRO A N 1
ATOM 799 C CA . PRO A 1 102 ? 14.383 12.164 4.445 1 92.81 102 PRO A CA 1
ATOM 800 C C . PRO A 1 102 ? 13.742 10.844 4.023 1 92.81 102 PRO A C 1
ATOM 802 O O . PRO A 1 102 ? 13.625 10.562 2.828 1 92.81 102 PRO A O 1
ATOM 805 N N . LEU A 1 103 ? 13.273 10.102 4.957 1 90.56 103 LEU A N 1
ATOM 806 C CA . LEU A 1 103 ? 12.719 8.766 4.758 1 90.56 103 LEU A CA 1
ATOM 807 C C . LEU A 1 103 ? 11.523 8.805 3.818 1 90.56 103 LEU A C 1
ATOM 809 O O . LEU A 1 103 ? 11.258 7.844 3.098 1 90.56 103 LEU A O 1
ATOM 813 N N . VAL A 1 104 ? 10.812 9.961 3.84 1 92.94 104 VAL A N 1
ATOM 814 C CA . VAL A 1 104 ? 9.602 10.094 3.041 1 92.94 104 VAL A CA 1
ATOM 815 C C . VAL A 1 104 ? 9.922 9.836 1.57 1 92.94 104 VAL A C 1
ATOM 817 O O . VAL A 1 104 ? 9.078 9.32 0.828 1 92.94 104 VAL A O 1
ATOM 820 N N . GLN A 1 105 ? 11.094 10.062 1.133 1 94.25 105 GLN A N 1
ATOM 821 C CA . GLN A 1 105 ? 11.492 9.883 -0.259 1 94.25 105 GLN A CA 1
ATOM 822 C C . GLN A 1 105 ? 11.438 8.414 -0.664 1 94.25 105 GLN A C 1
ATOM 824 O O . GLN A 1 105 ? 11.141 8.094 -1.817 1 94.25 105 GLN A O 1
ATOM 829 N N . LEU A 1 106 ? 11.727 7.512 0.21 1 94 106 LEU A N 1
ATOM 830 C CA . LEU A 1 106 ? 11.625 6.086 -0.07 1 94 106 LEU A CA 1
ATOM 831 C C . LEU A 1 106 ? 10.188 5.598 0.122 1 94 106 LEU A C 1
ATOM 833 O O . LEU A 1 106 ? 9.695 4.781 -0.662 1 94 106 LEU A O 1
ATOM 837 N N . ILE A 1 107 ? 9.562 6.137 1.077 1 94.69 107 ILE A N 1
ATOM 838 C CA . ILE A 1 107 ? 8.211 5.715 1.435 1 94.69 107 ILE A CA 1
ATOM 839 C C . ILE A 1 107 ? 7.258 5.996 0.275 1 94.69 107 ILE A C 1
ATOM 841 O O . ILE A 1 107 ? 6.332 5.219 0.023 1 94.69 107 ILE A O 1
ATOM 845 N N . LEU A 1 108 ? 7.555 6.969 -0.525 1 95.62 108 LEU A N 1
ATOM 846 C CA . LEU A 1 108 ? 6.727 7.387 -1.65 1 95.62 108 LEU A CA 1
ATOM 847 C C . LEU A 1 108 ? 6.684 6.305 -2.725 1 95.62 108 LEU A C 1
ATOM 849 O O . LEU A 1 108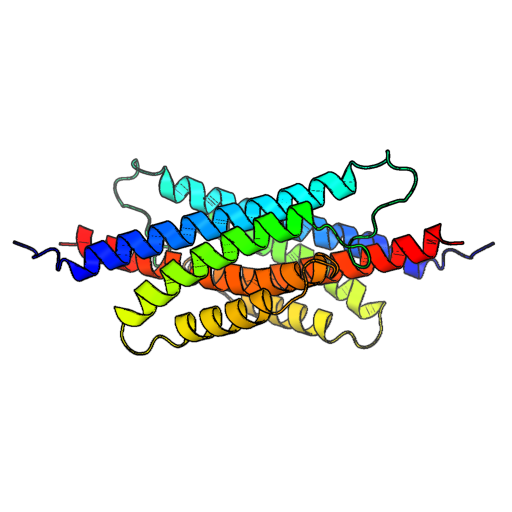 ? 5.836 6.344 -3.619 1 95.62 108 LEU A O 1
ATOM 853 N N . PHE A 1 109 ? 7.48 5.32 -2.623 1 96.75 109 PHE A N 1
ATOM 854 C CA . PHE A 1 109 ? 7.527 4.246 -3.607 1 96.75 109 PHE A CA 1
ATOM 855 C C . PHE A 1 109 ? 6.758 3.027 -3.117 1 96.75 109 PHE A C 1
ATOM 857 O O . PHE A 1 109 ? 6.555 2.072 -3.867 1 96.75 109 PHE A O 1
ATOM 864 N N . LEU A 1 110 ? 6.258 3.074 -1.94 1 96.62 110 LEU A N 1
ATOM 865 C CA . LEU A 1 110 ? 5.602 1.921 -1.333 1 96.62 110 LEU A CA 1
ATOM 866 C C . LEU A 1 110 ? 4.352 1.534 -2.115 1 96.62 110 LEU A C 1
ATOM 868 O O . LEU A 1 110 ? 4.051 0.348 -2.266 1 96.62 110 LEU A O 1
ATOM 872 N N . PRO A 1 111 ? 3.672 2.477 -2.654 1 96.88 111 PRO A N 1
ATOM 873 C CA . PRO A 1 111 ? 2.488 2.109 -3.439 1 96.88 111 PRO A CA 1
ATOM 874 C C . PRO A 1 111 ? 2.826 1.223 -4.637 1 96.88 111 PRO A C 1
ATOM 876 O O . PRO A 1 111 ? 2.072 0.301 -4.957 1 96.88 111 PRO A O 1
ATOM 879 N N . TYR A 1 112 ? 3.939 1.428 -5.23 1 97.19 112 TYR A N 1
ATOM 880 C CA . TYR A 1 112 ? 4.379 0.584 -6.336 1 97.19 112 TYR A CA 1
ATOM 881 C C . TYR A 1 112 ? 4.672 -0.833 -5.859 1 97.19 112 TYR A C 1
ATOM 883 O O . TYR A 1 112 ? 4.312 -1.806 -6.527 1 97.19 112 TYR A O 1
ATOM 891 N N . PHE A 1 113 ? 5.254 -0.901 -4.711 1 96.88 113 PHE A N 1
ATOM 892 C CA . PHE A 1 113 ? 5.574 -2.209 -4.148 1 96.88 113 PHE A CA 1
ATOM 893 C C . PHE A 1 113 ? 4.305 -2.955 -3.756 1 96.88 113 PHE A C 1
ATOM 895 O O . PHE A 1 113 ? 4.227 -4.176 -3.898 1 96.88 113 PHE A O 1
ATOM 902 N N . LEU A 1 114 ? 3.367 -2.193 -3.297 1 96.62 114 LEU A N 1
ATOM 903 C CA . LEU A 1 114 ? 2.105 -2.832 -2.936 1 96.62 114 LEU A CA 1
ATOM 904 C C . LEU A 1 114 ? 1.399 -3.379 -4.172 1 96.62 114 LEU A C 1
ATOM 906 O O . LEU A 1 114 ? 0.914 -4.512 -4.164 1 96.62 114 LEU A O 1
ATOM 910 N N . ALA A 1 115 ? 1.365 -2.617 -5.195 1 96.5 115 ALA A N 1
ATOM 911 C CA . ALA A 1 115 ? 0.766 -3.08 -6.445 1 96.5 115 ALA A CA 1
ATOM 912 C C . ALA A 1 115 ? 1.463 -4.34 -6.953 1 96.5 115 ALA A C 1
ATOM 914 O O . ALA A 1 115 ? 0.806 -5.289 -7.387 1 96.5 115 ALA A O 1
ATOM 915 N N . PHE A 1 116 ? 2.717 -4.336 -6.855 1 95.62 116 PHE A N 1
ATOM 916 C CA . PHE A 1 116 ? 3.502 -5.488 -7.285 1 95.62 116 PHE A CA 1
ATOM 917 C C . PHE A 1 116 ? 3.197 -6.703 -6.422 1 95.62 116 PHE A C 1
ATOM 919 O O . PHE A 1 116 ? 3.049 -7.816 -6.934 1 95.62 116 PHE A O 1
ATOM 926 N N . SER A 1 117 ? 3.141 -6.535 -5.18 1 95 117 SER A N 1
ATOM 927 C CA . SER A 1 117 ? 2.82 -7.613 -4.254 1 95 117 SER A CA 1
ATOM 928 C C . SER A 1 117 ? 1.476 -8.25 -4.59 1 95 117 SER A C 1
ATOM 930 O O . SER A 1 117 ? 1.331 -9.477 -4.539 1 95 117 SER A O 1
ATOM 932 N N . ILE A 1 118 ? 0.529 -7.438 -4.902 1 94 118 ILE A N 1
ATOM 933 C CA . ILE A 1 118 ? -0.794 -7.93 -5.27 1 94 118 ILE A CA 1
ATOM 934 C C . ILE A 1 118 ? -0.703 -8.734 -6.562 1 94 118 ILE A C 1
ATOM 936 O O . ILE A 1 118 ? -1.274 -9.82 -6.664 1 94 118 ILE A O 1
ATOM 940 N N . SER A 1 119 ? 0.044 -8.242 -7.523 1 93.56 119 SER A N 1
ATOM 941 C CA . SER A 1 119 ? 0.228 -8.945 -8.789 1 93.56 119 SER A CA 1
ATOM 942 C C . SER A 1 119 ? 0.833 -10.328 -8.578 1 93.56 119 SER A C 1
ATOM 944 O O . SER A 1 119 ? 0.411 -11.297 -9.203 1 93.56 119 SER A O 1
ATOM 946 N N . ILE A 1 120 ? 1.774 -10.406 -7.711 1 91.81 120 ILE A N 1
ATOM 947 C CA . ILE A 1 120 ? 2.4 -11.68 -7.391 1 91.81 120 ILE A CA 1
ATOM 948 C C . ILE A 1 120 ? 1.369 -12.617 -6.77 1 91.81 120 ILE A C 1
ATOM 950 O O . ILE A 1 120 ? 1.309 -13.805 -7.113 1 91.81 120 ILE A O 1
ATOM 954 N N . SER A 1 121 ? 0.595 -12.102 -5.879 1 91.12 121 SER A N 1
ATOM 955 C CA . SER A 1 121 ? -0.418 -12.914 -5.215 1 91.12 121 SER A CA 1
ATOM 956 C C . SER A 1 121 ? -1.412 -13.484 -6.223 1 91.12 121 SER A C 1
ATOM 958 O O . SER A 1 121 ? -1.819 -14.648 -6.109 1 91.12 121 SER A O 1
ATOM 960 N N . VAL A 1 122 ? -1.793 -12.695 -7.141 1 90.5 122 VAL A N 1
ATOM 961 C CA . VAL A 1 122 ? -2.703 -13.148 -8.188 1 90.5 122 VAL A CA 1
ATOM 962 C C . VAL A 1 122 ? -2.035 -14.25 -9.016 1 90.5 122 VAL A C 1
ATOM 964 O O . VAL A 1 122 ? -2.633 -15.297 -9.258 1 90.5 122 VAL A O 1
ATOM 967 N N . TYR A 1 123 ? -0.791 -14.086 -9.367 1 87.44 123 TYR A N 1
ATOM 968 C CA . TYR A 1 123 ? -0.021 -15.07 -10.117 1 87.44 123 TYR A CA 1
ATOM 969 C C . TYR A 1 123 ? 0.069 -16.391 -9.359 1 87.44 123 TYR A C 1
ATOM 971 O O . TYR A 1 123 ? -0.165 -17.453 -9.93 1 87.44 123 TYR A O 1
ATOM 979 N N . LEU A 1 124 ? 0.404 -16.25 -8.18 1 87.25 124 LEU A N 1
ATOM 980 C CA . LEU A 1 124 ? 0.546 -17.453 -7.363 1 87.25 124 LEU A CA 1
ATOM 981 C C . LEU A 1 124 ? -0.791 -18.172 -7.211 1 87.25 124 LEU A C 1
ATOM 983 O O . LEU A 1 124 ? -0.844 -19.406 -7.23 1 87.25 124 LEU A O 1
ATOM 987 N N . SER A 1 125 ? -1.855 -17.438 -7.055 1 86.06 125 SER A N 1
ATOM 988 C CA . SER A 1 125 ? -3.186 -18.031 -6.941 1 86.06 125 SER A CA 1
ATOM 989 C C . SER A 1 125 ? -3.566 -18.781 -8.211 1 86.06 125 SER A C 1
ATOM 991 O O . SER A 1 125 ? -4.09 -19.906 -8.148 1 86.06 125 SER A O 1
ATOM 993 N N . ILE A 1 126 ? -3.297 -18.203 -9.336 1 85.56 126 ILE A N 1
ATOM 994 C CA . ILE A 1 126 ? -3.586 -18.812 -10.625 1 85.56 126 ILE A CA 1
ATOM 995 C C . ILE A 1 126 ? -2.752 -20.094 -10.789 1 85.56 126 ILE A C 1
ATOM 997 O O . ILE A 1 126 ? -3.271 -21.141 -11.172 1 85.56 126 ILE A O 1
ATOM 1001 N N . SER A 1 127 ? -1.505 -19.953 -10.461 1 83.06 127 SER A N 1
ATOM 1002 C CA . SER A 1 127 ? -0.581 -21.078 -10.617 1 83.06 127 SER A CA 1
ATOM 1003 C C . SER A 1 127 ? -0.963 -22.234 -9.703 1 83.06 127 SER A C 1
ATOM 1005 O O . SER A 1 127 ? -0.843 -23.406 -10.086 1 83.06 127 SER A O 1
ATOM 1007 N N . SER A 1 128 ? -1.316 -21.953 -8.508 1 77.75 128 SER A N 1
ATOM 1008 C CA . SER A 1 128 ? -1.718 -23 -7.57 1 77.75 128 SER A CA 1
ATOM 1009 C C . SER A 1 128 ? -3.01 -23.672 -8.016 1 77.75 128 SER A C 1
ATOM 1011 O O . SER A 1 128 ? -3.193 -24.875 -7.809 1 77.75 128 SER A O 1
ATOM 1013 N N . SER A 1 129 ? -3.945 -22.906 -8.531 1 75.19 129 SER A N 1
ATOM 1014 C CA . SER A 1 129 ? -5.203 -23.469 -9.016 1 75.19 129 SER A CA 1
ATOM 1015 C C . SER A 1 129 ? -4.969 -24.391 -10.203 1 75.19 129 SER A C 1
ATOM 1017 O O . SER A 1 129 ? -5.672 -25.391 -10.359 1 75.19 129 SER A O 1
ATOM 1019 N N . ILE A 1 130 ? -4.074 -24.078 -11.016 1 72 130 ILE A N 1
ATOM 1020 C CA . ILE A 1 130 ? -3.742 -24.906 -12.172 1 72 130 ILE A CA 1
ATOM 1021 C C . ILE A 1 130 ? -3.053 -26.188 -11.719 1 72 130 ILE A C 1
ATOM 1023 O O . ILE A 1 130 ? -3.332 -27.266 -12.242 1 72 130 ILE A O 1
ATOM 1027 N N . HIS A 1 131 ? -2.262 -26.078 -10.773 1 66.06 131 HIS A N 1
ATOM 1028 C CA . HIS A 1 131 ? -1.554 -27.25 -10.289 1 66.06 131 HIS A CA 1
ATOM 1029 C C . HIS A 1 131 ? -2.5 -28.203 -9.562 1 66.06 131 HIS A C 1
ATOM 1031 O O . HIS A 1 131 ? -2.391 -29.422 -9.703 1 66.06 131 HIS A O 1
ATOM 1037 N N . TYR A 1 132 ? -3.354 -27.656 -8.781 1 57.88 132 TYR A N 1
ATOM 1038 C CA . TYR A 1 132 ? -4.246 -28.531 -8.031 1 57.88 132 TYR A CA 1
ATOM 1039 C C . TYR A 1 132 ? -5.453 -28.922 -8.875 1 57.88 132 TYR A C 1
ATOM 1041 O O . TYR A 1 132 ? -6.148 -29.891 -8.555 1 57.88 132 TYR A O 1
ATOM 1049 N N . GLY A 1 133 ? -5.961 -28.172 -9.734 1 56.62 133 GLY A N 1
ATOM 1050 C CA . GLY A 1 133 ? -7.051 -28.562 -10.609 1 56.62 133 GLY A CA 1
ATOM 1051 C C . GLY A 1 133 ? -6.668 -29.656 -11.586 1 56.62 133 GLY A C 1
ATOM 1052 O O . GLY A 1 133 ? -7.434 -29.984 -12.492 1 56.62 133 GLY A O 1
ATOM 1053 N N . GLU A 1 134 ? -5.441 -30.281 -11.648 1 45.28 134 GLU A N 1
ATOM 1054 C CA . GLU A 1 134 ? -5.34 -31.609 -12.273 1 45.28 134 GLU A CA 1
ATOM 1055 C C . GLU A 1 134 ? -5.875 -32.688 -11.359 1 45.28 134 GLU A C 1
ATOM 1057 O O . GLU A 1 134 ? -5.77 -32.594 -10.133 1 45.28 134 GLU A O 1
ATOM 1062 N N . MET B 1 1 ? -1.982 35.438 19.562 1 28.08 1 MET B N 1
ATOM 1063 C CA . MET B 1 1 ? -3.26 34.75 19.406 1 28.08 1 MET B CA 1
ATOM 1064 C C . MET B 1 1 ? -3.303 34 18.094 1 28.08 1 MET B C 1
ATOM 1066 O O . MET B 1 1 ? -3.422 34.594 17.016 1 28.08 1 MET B O 1
ATOM 1070 N N . MET B 1 2 ? -2.264 33.219 17.844 1 37.47 2 MET B N 1
ATOM 1071 C CA . MET B 1 2 ? -2.209 32.438 16.625 1 37.47 2 MET B CA 1
ATOM 1072 C C . MET B 1 2 ? -3.566 31.797 16.312 1 37.47 2 MET B C 1
ATOM 1074 O O . MET B 1 2 ? -4.078 31.016 17.109 1 37.47 2 MET B O 1
ATOM 1078 N N . SER B 1 3 ? -4.559 32.594 15.875 1 41.84 3 SER B N 1
ATOM 1079 C CA . SER B 1 3 ? -5.938 32.312 15.5 1 41.84 3 SER B CA 1
ATOM 1080 C C . SER B 1 3 ? -6.055 30.953 14.805 1 41.84 3 SER B C 1
ATOM 1082 O O . SER B 1 3 ? -5.43 30.734 13.766 1 41.84 3 SER B O 1
ATOM 1084 N N . PHE B 1 4 ? -6.012 29.875 15.586 1 48.28 4 PHE B N 1
ATOM 1085 C CA . PHE B 1 4 ? -6.457 28.578 15.086 1 48.28 4 PHE B CA 1
ATOM 1086 C C . PHE B 1 4 ? -7.586 28.75 14.078 1 48.28 4 PHE B C 1
ATOM 1088 O O . PHE B 1 4 ? -8.68 29.188 14.43 1 48.28 4 PHE B O 1
ATOM 1095 N N . CYS B 1 5 ? -7.301 29.234 12.914 1 53.75 5 CYS B N 1
ATOM 1096 C CA . CYS B 1 5 ? -8.383 29.344 11.938 1 53.75 5 CYS B CA 1
ATOM 1097 C C . CYS B 1 5 ? -9.234 28.078 11.945 1 53.75 5 CYS B C 1
ATOM 1099 O O . CYS B 1 5 ? -8.711 26.969 11.867 1 53.75 5 CYS B O 1
ATOM 1101 N N . PRO B 1 6 ? -10.492 28.141 12.562 1 59.34 6 PRO B N 1
ATOM 1102 C CA . PRO B 1 6 ? -11.5 27.078 12.633 1 59.34 6 PRO B CA 1
ATOM 1103 C C . PRO B 1 6 ? -11.438 26.109 11.445 1 59.34 6 PRO B C 1
ATOM 1105 O O . PRO B 1 6 ? -11.602 24.906 11.617 1 59.34 6 PRO B O 1
ATOM 1108 N N . GLY B 1 7 ? -10.922 26.578 10.32 1 74.38 7 GLY B N 1
ATOM 1109 C CA . GLY B 1 7 ? -10.852 25.75 9.125 1 74.38 7 GLY B CA 1
ATOM 1110 C C . GLY B 1 7 ? -9.703 24.766 9.148 1 74.38 7 GLY B C 1
ATOM 1111 O O . GLY B 1 7 ? -9.852 23.625 8.719 1 74.38 7 GLY B O 1
ATOM 1112 N N . LEU B 1 8 ? -8.664 25.25 9.82 1 80.31 8 LEU B N 1
ATOM 1113 C CA . LEU B 1 8 ? -7.477 24.406 9.844 1 80.31 8 LEU B CA 1
ATOM 1114 C C . LEU B 1 8 ? -7.672 23.219 10.773 1 80.31 8 LEU B C 1
ATOM 1116 O O . LEU B 1 8 ? -7.27 22.094 10.445 1 80.31 8 LEU B O 1
ATOM 1120 N N . GLU B 1 9 ? -8.305 23.516 11.883 1 83.56 9 GLU B N 1
ATOM 1121 C CA . GLU B 1 9 ? -8.562 22.438 12.828 1 83.56 9 GLU B CA 1
ATOM 1122 C C . GLU B 1 9 ? -9.492 21.391 12.219 1 83.56 9 GLU B C 1
ATOM 1124 O O . GLU B 1 9 ? -9.289 20.188 12.406 1 83.56 9 GLU B O 1
ATOM 1129 N N . GLY B 1 10 ? -10.484 21.875 11.562 1 88.19 10 GLY B N 1
ATOM 1130 C CA . GLY B 1 10 ? -11.391 20.984 10.875 1 88.19 10 GLY B CA 1
ATOM 1131 C C . GLY B 1 10 ? -10.711 20.141 9.812 1 88.19 10 GLY B C 1
ATOM 1132 O O . GLY B 1 10 ? -10.977 18.938 9.695 1 88.19 10 GLY B O 1
ATOM 1133 N N . LEU B 1 11 ? -9.859 20.781 9.164 1 88.44 11 LEU B N 1
ATOM 1134 C CA . LEU B 1 11 ? -9.086 20.094 8.141 1 88.44 11 LEU B CA 1
ATOM 1135 C C . LEU B 1 11 ? -8.188 19.031 8.758 1 88.44 11 LEU B C 1
ATOM 1137 O O . LEU B 1 11 ? -8.109 17.922 8.25 1 88.44 11 LEU B O 1
ATOM 1141 N N . LEU B 1 12 ? -7.574 19.375 9.812 1 90.69 12 LEU B N 1
ATOM 1142 C CA . LEU B 1 12 ? -6.688 18.438 10.492 1 90.69 12 LEU B CA 1
ATOM 1143 C C . LEU B 1 12 ? -7.473 17.25 11.047 1 90.69 12 LEU B C 1
ATOM 1145 O O . LEU B 1 12 ? -7.059 16.094 10.883 1 90.69 12 LEU B O 1
ATOM 1149 N N . LEU B 1 13 ? -8.602 17.547 11.602 1 91.62 13 LEU B N 1
ATOM 1150 C CA . LEU B 1 13 ? -9.422 16.484 12.172 1 91.62 13 LEU B CA 1
ATOM 1151 C C . LEU B 1 13 ? -9.938 15.547 11.078 1 91.62 13 LEU B C 1
ATOM 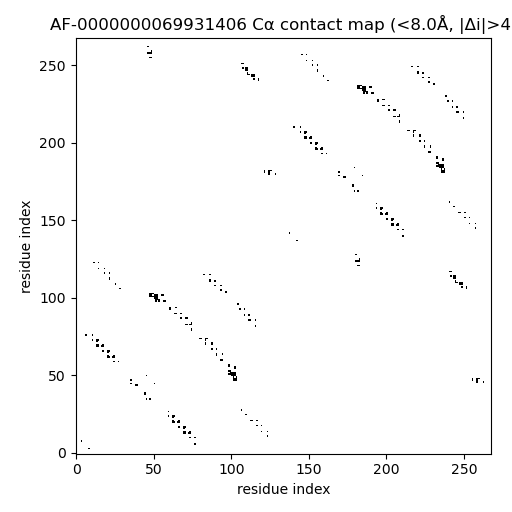1153 O O . LEU B 1 13 ? -9.914 14.328 11.25 1 91.62 13 LEU B O 1
ATOM 1157 N N . SER B 1 14 ? -10.297 16.109 10.016 1 93.12 14 SER B N 1
ATOM 1158 C CA . SER B 1 14 ? -10.789 15.289 8.906 1 93.12 14 SER B CA 1
ATOM 1159 C C . SER B 1 14 ? -9.68 14.43 8.32 1 93.12 14 SER B C 1
ATOM 1161 O O . SER B 1 14 ? -9.914 13.281 7.934 1 93.12 14 SER B O 1
ATOM 1163 N N . SER B 1 15 ? -8.508 15 8.234 1 93.88 15 SER B N 1
ATOM 1164 C CA . SER B 1 15 ? -7.355 14.25 7.75 1 93.88 15 SER B CA 1
ATOM 1165 C C . SER B 1 15 ? -7.035 13.078 8.672 1 93.88 15 SER B C 1
ATOM 1167 O O . SER B 1 15 ? -6.727 11.977 8.203 1 93.88 15 SER B O 1
ATOM 1169 N N . LEU B 1 16 ? -7.188 13.32 9.891 1 93.44 16 LEU B N 1
ATOM 1170 C CA . LEU B 1 16 ? -6.949 12.266 10.867 1 93.44 16 LEU B CA 1
ATOM 1171 C C . LEU B 1 16 ? -7.996 11.164 10.742 1 93.44 16 LEU B C 1
ATOM 1173 O O . LEU B 1 16 ? -7.664 9.977 10.789 1 93.44 16 LEU B O 1
ATOM 1177 N N . ASP B 1 17 ? -9.227 11.547 10.57 1 94.69 17 ASP B N 1
ATOM 1178 C CA . ASP B 1 17 ? -10.297 10.578 10.375 1 94.69 17 ASP B CA 1
ATOM 1179 C C . ASP B 1 17 ? -10.07 9.75 9.117 1 94.69 17 ASP B C 1
ATOM 1181 O O . ASP B 1 17 ? -10.289 8.531 9.117 1 94.69 17 ASP B O 1
ATOM 1185 N N . ALA B 1 18 ? -9.633 10.383 8.102 1 94.94 18 ALA B N 1
ATOM 1186 C CA . ALA B 1 18 ? -9.336 9.68 6.855 1 94.94 18 ALA B CA 1
ATOM 1187 C C . ALA B 1 18 ? -8.211 8.672 7.047 1 94.94 18 ALA B C 1
ATOM 1189 O O . ALA B 1 18 ? -8.305 7.531 6.586 1 94.94 18 ALA B O 1
ATOM 1190 N N . LYS B 1 19 ? -7.195 9.078 7.742 1 94.19 19 LYS B N 1
ATOM 1191 C CA . LYS B 1 19 ? -6.07 8.188 8.023 1 94.19 19 LYS B CA 1
ATOM 1192 C C . LYS B 1 19 ? -6.512 6.969 8.82 1 94.19 19 LYS B C 1
ATOM 1194 O O . LYS B 1 19 ? -6.059 5.852 8.555 1 94.19 19 LYS B O 1
ATOM 1199 N N . LEU B 1 20 ? -7.375 7.18 9.727 1 94.12 20 LEU B N 1
ATOM 1200 C CA . LEU B 1 20 ? -7.887 6.086 10.547 1 94.12 20 LEU B CA 1
ATOM 1201 C C . LEU B 1 20 ? -8.703 5.109 9.711 1 94.12 20 LEU B C 1
ATOM 1203 O O . LEU B 1 20 ? -8.547 3.893 9.836 1 94.12 20 LEU B O 1
ATOM 1207 N N . ALA B 1 21 ? -9.523 5.633 8.891 1 95.62 21 ALA B N 1
ATOM 1208 C CA . ALA B 1 21 ? -10.312 4.789 7.996 1 95.62 21 ALA B CA 1
ATOM 1209 C C . ALA B 1 21 ? -9.406 3.969 7.078 1 95.62 21 ALA B C 1
ATOM 1211 O O . ALA B 1 21 ? -9.648 2.779 6.867 1 95.62 21 ALA B O 1
ATOM 1212 N N . LEU B 1 22 ? -8.359 4.559 6.574 1 95.88 22 LEU B N 1
ATOM 1213 C CA . LEU B 1 22 ? -7.414 3.887 5.691 1 95.88 22 LEU B CA 1
ATOM 1214 C C . LEU B 1 22 ? -6.695 2.758 6.426 1 95.88 22 LEU B C 1
ATOM 1216 O O . LEU B 1 22 ? -6.535 1.662 5.883 1 95.88 22 LEU B O 1
ATOM 1220 N N . LYS B 1 23 ? -6.312 3.045 7.617 1 93.62 23 LYS B N 1
ATOM 1221 C CA . LYS B 1 23 ? -5.652 2.033 8.438 1 93.62 23 LYS B CA 1
ATOM 1222 C C . LYS B 1 23 ? -6.555 0.822 8.648 1 93.62 23 LYS B C 1
ATOM 1224 O O . LYS B 1 23 ? -6.102 -0.32 8.57 1 93.62 23 LYS B O 1
ATOM 1229 N N . HIS B 1 24 ? -7.805 1.09 8.914 1 95.06 24 HIS B N 1
ATOM 1230 C CA . HIS B 1 24 ? -8.766 0.006 9.086 1 95.06 24 HIS B CA 1
ATOM 1231 C C . HIS B 1 24 ? -8.938 -0.784 7.793 1 95.06 24 HIS B C 1
ATOM 1233 O O . HIS B 1 24 ? -9.031 -2.014 7.82 1 95.06 24 HIS B O 1
ATOM 1239 N N . LEU B 1 25 ? -8.984 -0.121 6.711 1 95.81 25 LEU B N 1
ATOM 1240 C CA . LEU B 1 25 ? -9.117 -0.762 5.41 1 95.81 25 LEU B CA 1
ATOM 1241 C C . LEU B 1 25 ? -7.938 -1.694 5.141 1 95.81 25 LEU B C 1
ATOM 1243 O O . LEU B 1 25 ? -8.133 -2.852 4.762 1 95.81 25 LEU B O 1
ATOM 1247 N N . PHE B 1 26 ? -6.738 -1.213 5.453 1 94.19 26 PHE B N 1
ATOM 1248 C CA . PHE B 1 26 ? -5.535 -2.012 5.254 1 94.19 26 PHE B CA 1
ATOM 1249 C C . PHE B 1 26 ? -5.52 -3.213 6.188 1 94.19 26 PHE B C 1
ATOM 1251 O O . PHE B 1 26 ? -5.141 -4.316 5.785 1 94.19 26 PHE B O 1
ATOM 1258 N N . ARG B 1 27 ? -5.938 -2.971 7.355 1 92.56 27 ARG B N 1
ATOM 1259 C CA . ARG B 1 27 ? -5.988 -4.062 8.32 1 92.56 27 ARG B CA 1
ATOM 1260 C C . ARG B 1 27 ? -6.941 -5.16 7.859 1 92.56 27 ARG B C 1
ATOM 1262 O O . ARG B 1 27 ? -6.621 -6.344 7.949 1 92.56 27 ARG B O 1
ATOM 1269 N N . LEU B 1 28 ? -8.031 -4.828 7.348 1 91.81 28 LEU B N 1
ATOM 1270 C CA . LEU B 1 28 ? -9.016 -5.781 6.852 1 91.81 28 LEU B CA 1
ATOM 1271 C C . LEU B 1 28 ? -8.438 -6.633 5.727 1 91.81 28 LEU B C 1
ATOM 1273 O O . LEU B 1 28 ? -8.609 -7.852 5.711 1 91.81 28 LEU B O 1
ATOM 1277 N N . CYS B 1 29 ? -7.703 -6 4.859 1 87.81 29 CYS B N 1
ATOM 1278 C CA . CYS B 1 29 ? -7.121 -6.699 3.721 1 87.81 29 CYS B CA 1
ATOM 1279 C C . CYS B 1 29 ? -6.02 -7.652 4.172 1 87.81 29 CYS B C 1
ATOM 1281 O O . CYS B 1 29 ? -5.922 -8.773 3.674 1 87.81 29 CYS B O 1
ATOM 1283 N N . LEU B 1 30 ? -5.238 -7.207 5.137 1 83.56 30 LEU B N 1
ATOM 1284 C CA . LEU B 1 30 ? -4.152 -8.031 5.652 1 83.56 30 LEU B CA 1
ATOM 1285 C C . LEU B 1 30 ? -4.695 -9.25 6.398 1 83.56 30 LEU B C 1
ATOM 1287 O O . LEU B 1 30 ? -4.16 -10.352 6.27 1 83.56 30 LEU B O 1
ATOM 1291 N N . GLU B 1 31 ? -5.68 -9.039 7.086 1 84.88 31 GLU B N 1
ATOM 1292 C CA . GLU B 1 31 ? -6.312 -10.125 7.824 1 84.88 31 GLU B CA 1
ATOM 1293 C C . GLU B 1 31 ? -6.918 -11.156 6.879 1 84.88 31 GLU B C 1
ATOM 1295 O O . GLU B 1 31 ? -6.852 -12.359 7.141 1 84.88 31 GLU B O 1
ATOM 1300 N N . HIS B 1 32 ? -7.469 -10.664 5.879 1 79 32 HIS B N 1
ATOM 1301 C CA . HIS B 1 32 ? -8.062 -11.562 4.898 1 79 32 HIS B CA 1
ATOM 1302 C C . HIS B 1 32 ? -7 -12.422 4.227 1 79 32 HIS B C 1
ATOM 1304 O O . HIS B 1 32 ? -7.203 -13.625 4.016 1 79 32 HIS B O 1
ATOM 1310 N N . GLU B 1 33 ? -5.887 -11.859 3.936 1 76.5 33 GLU B N 1
ATOM 1311 C CA . GLU B 1 33 ? -4.781 -12.609 3.355 1 76.5 33 GLU B CA 1
ATOM 1312 C C . GLU B 1 33 ? -4.336 -13.742 4.281 1 76.5 33 GLU B C 1
ATOM 1314 O O . GLU B 1 33 ? -4.008 -14.836 3.818 1 76.5 33 GLU B O 1
ATOM 1319 N N . GLN B 1 34 ? -4.309 -13.461 5.492 1 73.94 34 GLN B N 1
ATOM 1320 C CA . GLN B 1 34 ? -3.891 -14.453 6.477 1 73.94 34 GLN B CA 1
ATOM 1321 C C . GLN B 1 34 ? -4.898 -15.594 6.57 1 73.94 34 GLN B C 1
ATOM 1323 O O . GLN B 1 34 ? -4.516 -16.766 6.715 1 73.94 34 GLN B O 1
ATOM 1328 N N . LYS B 1 35 ? -6.082 -15.312 6.543 1 73.06 35 LYS B N 1
ATOM 1329 C CA . LYS B 1 35 ? -7.133 -16.328 6.59 1 73.06 35 LYS B CA 1
ATOM 1330 C C . LYS B 1 35 ? -7.078 -17.234 5.367 1 73.06 35 LYS B C 1
ATOM 1332 O O . LYS B 1 35 ? -7.297 -18.438 5.473 1 73.06 35 LYS B O 1
ATOM 1337 N N . LEU B 1 36 ? -6.789 -16.703 4.281 1 70.25 36 LEU B N 1
ATOM 1338 C CA . LEU B 1 36 ? -6.633 -17.5 3.07 1 70.25 36 LEU B CA 1
ATOM 1339 C C . LEU B 1 36 ? -5.508 -18.516 3.229 1 70.25 36 LEU B C 1
ATOM 1341 O O . LEU B 1 36 ? -5.598 -19.641 2.723 1 70.25 36 LEU B O 1
ATOM 1345 N N . ASN B 1 37 ? -4.57 -18.062 3.965 1 66.81 37 ASN B N 1
ATOM 1346 C CA . ASN B 1 37 ? -3.412 -18.922 4.148 1 66.81 37 ASN B CA 1
ATOM 1347 C C . ASN B 1 37 ? -3.688 -20.016 5.18 1 66.81 37 ASN B C 1
ATOM 1349 O O . ASN B 1 37 ? -3.07 -21.078 5.141 1 66.81 37 ASN B O 1
ATOM 1353 N N . SER B 1 38 ? -4.59 -19.766 6.086 1 62.16 38 SER B N 1
ATOM 1354 C CA . SER B 1 38 ? -4.875 -20.719 7.16 1 62.16 38 SER B CA 1
ATOM 1355 C C . SER B 1 38 ? -6.012 -21.656 6.781 1 62.16 38 SER B C 1
ATOM 1357 O O . SER B 1 38 ? -6.223 -22.672 7.438 1 62.16 38 SER B O 1
ATOM 1359 N N . SER B 1 39 ? -7.055 -21.25 5.934 1 57.28 39 SER B N 1
ATOM 1360 C CA . SER B 1 39 ? -8.289 -21.984 5.699 1 57.28 39 SER B CA 1
ATOM 1361 C C . SER B 1 39 ? -8.023 -23.297 4.969 1 57.28 39 SER B C 1
ATOM 1363 O O . SER B 1 39 ? -7.699 -23.297 3.779 1 57.28 39 SER B O 1
ATOM 1365 N N . HIS B 1 40 ? -7.133 -24.219 5.406 1 53.38 40 HIS B N 1
ATOM 1366 C CA . HIS B 1 40 ? -7.148 -25.609 4.988 1 53.38 40 HIS B CA 1
ATOM 1367 C C . HIS B 1 40 ? -8.57 -26.172 4.98 1 53.38 40 HIS B C 1
ATOM 1369 O O . HIS B 1 40 ? -8.812 -27.266 4.477 1 53.38 40 HIS B O 1
ATOM 1375 N N . LYS B 1 41 ? -9.484 -25.656 5.766 1 51.66 41 LYS B N 1
ATOM 1376 C CA . LYS B 1 41 ? -10.555 -26.547 6.199 1 51.66 41 LYS B CA 1
ATOM 1377 C C . LYS B 1 41 ? -11.633 -26.688 5.125 1 51.66 41 LYS B C 1
ATOM 1379 O O . LYS B 1 41 ? -12.555 -27.484 5.258 1 51.66 41 LYS B O 1
ATOM 1384 N N . SER B 1 42 ? -12.086 -25.562 4.426 1 52.66 42 SER B N 1
ATOM 1385 C CA . SER B 1 42 ? -13.352 -25.859 3.77 1 52.66 42 SER B CA 1
ATOM 1386 C C . SER B 1 42 ? -13.141 -26.688 2.506 1 52.66 42 SER B C 1
ATOM 1388 O O . SER B 1 42 ? -12.047 -26.703 1.939 1 52.66 42 SER B O 1
ATOM 1390 N N . ALA B 1 43 ? -14.078 -27.625 2.189 1 55.91 43 ALA B N 1
ATOM 1391 C CA . ALA B 1 43 ? -14.211 -28.578 1.088 1 55.91 43 ALA B CA 1
ATOM 1392 C C . ALA B 1 43 ? -13.727 -27.969 -0.225 1 55.91 43 ALA B C 1
ATOM 1394 O O . ALA B 1 43 ? -13.078 -28.641 -1.029 1 55.91 43 ALA B O 1
ATOM 1395 N N . HIS B 1 44 ? -14.273 -26.562 -0.477 1 60.12 44 HIS B N 1
ATOM 1396 C CA . HIS B 1 44 ? -13.773 -25.953 -1.706 1 60.12 44 HIS B CA 1
ATOM 1397 C C . HIS B 1 44 ? -12.727 -24.875 -1.407 1 60.12 44 HIS B C 1
ATOM 1399 O O . HIS B 1 44 ? -12.93 -24.016 -0.547 1 60.12 44 HIS B O 1
ATOM 1405 N N . ALA B 1 45 ? -11.586 -25.094 -1.793 1 69.69 45 ALA B N 1
ATOM 1406 C CA . ALA B 1 45 ? -10.438 -24.219 -1.559 1 69.69 45 ALA B CA 1
ATOM 1407 C C . ALA B 1 45 ? -10.703 -22.812 -2.096 1 69.69 45 ALA B C 1
ATOM 1409 O O . ALA B 1 45 ? -11.117 -22.641 -3.246 1 69.69 45 ALA B O 1
ATOM 1410 N N . TYR B 1 46 ? -11.031 -21.812 -1.352 1 78.62 46 TYR B N 1
ATOM 1411 C CA . TYR B 1 46 ? -11.211 -20.422 -1.725 1 78.62 46 TYR B CA 1
ATOM 1412 C C . TYR B 1 46 ? -10.078 -19.938 -2.621 1 78.62 46 TYR B C 1
ATOM 1414 O O . TYR B 1 46 ? -8.898 -20.078 -2.273 1 78.62 46 TYR B O 1
ATOM 1422 N N . ILE B 1 47 ? -10.555 -19.5 -3.842 1 81.38 47 ILE B N 1
ATOM 1423 C CA . ILE B 1 47 ? -9.594 -18.953 -4.793 1 81.38 47 ILE B CA 1
ATOM 1424 C C . ILE B 1 47 ? -9.703 -17.438 -4.832 1 81.38 47 ILE B C 1
ATOM 1426 O O . ILE B 1 47 ? -10.656 -16.891 -5.395 1 81.38 47 ILE B O 1
ATOM 1430 N N . PHE B 1 48 ? -8.773 -16.828 -4.371 1 81.31 48 PHE B N 1
ATOM 1431 C CA . PHE B 1 48 ? -8.734 -15.391 -4.133 1 81.31 48 PHE B CA 1
ATOM 1432 C C . PHE B 1 48 ? -9.109 -14.625 -5.395 1 81.31 48 PHE B C 1
ATOM 1434 O O . PHE B 1 48 ? -9.859 -13.648 -5.332 1 81.31 48 PHE B O 1
ATOM 1441 N N . TYR B 1 49 ? -8.516 -14.977 -6.488 1 81.69 49 TYR B N 1
ATOM 1442 C CA . TYR B 1 49 ? -8.695 -14.18 -7.699 1 81.69 49 TYR B CA 1
ATOM 1443 C C . TYR B 1 49 ? -10.016 -14.531 -8.383 1 81.69 49 TYR B C 1
ATOM 1445 O O . TYR B 1 49 ? -10.461 -13.805 -9.273 1 81.69 49 TYR B O 1
ATOM 1453 N N . LYS B 1 50 ? -10.695 -15.5 -7.93 1 84.88 50 LYS B N 1
ATOM 1454 C CA . LYS B 1 50 ? -11.859 -16 -8.664 1 84.88 50 LYS B CA 1
ATOM 1455 C C . LYS B 1 50 ? -13.117 -15.938 -7.809 1 84.88 50 LYS B C 1
ATOM 1457 O O . LYS B 1 50 ? -14.195 -15.586 -8.305 1 84.88 50 LYS B O 1
ATOM 1462 N N . ASP B 1 51 ? -13.055 -16.234 -6.613 1 86.19 51 ASP B N 1
ATOM 1463 C CA . ASP B 1 51 ? -14.234 -16.406 -5.762 1 86.19 51 ASP B CA 1
ATOM 1464 C C . ASP B 1 51 ? -14.609 -15.086 -5.078 1 86.19 51 ASP B C 1
ATOM 1466 O O . ASP B 1 51 ? -13.742 -14.305 -4.699 1 86.19 51 ASP B O 1
ATOM 1470 N N . SER B 1 52 ? -15.898 -14.961 -4.992 1 87.38 52 SER B N 1
ATOM 1471 C CA . SER B 1 52 ? -16.422 -13.805 -4.266 1 87.38 52 SER B CA 1
ATOM 1472 C C . SER B 1 52 ? -16.375 -14.039 -2.758 1 87.38 52 SER B C 1
ATOM 1474 O O . SER B 1 52 ? -16.281 -15.18 -2.303 1 87.38 52 SER B O 1
ATOM 1476 N N . ASN B 1 53 ? -16.344 -12.93 -2.018 1 87.75 53 ASN B N 1
ATOM 1477 C CA . ASN B 1 53 ? -16.438 -12.914 -0.562 1 87.75 53 ASN B CA 1
ATOM 1478 C C . ASN B 1 53 ? -17.281 -11.742 -0.07 1 87.75 53 ASN B C 1
ATOM 1480 O O . ASN B 1 53 ? -16.75 -10.711 0.331 1 87.75 53 ASN B O 1
ATOM 1484 N N . ALA B 1 54 ? -18.531 -11.93 -0.136 1 90.25 54 ALA B N 1
ATOM 1485 C CA . ALA B 1 54 ? -19.516 -10.859 0.075 1 90.25 54 ALA B CA 1
ATOM 1486 C C . ALA B 1 54 ? -19.375 -10.258 1.474 1 90.25 54 ALA B C 1
ATOM 1488 O O . ALA B 1 54 ? -19.375 -9.039 1.639 1 90.25 54 ALA B O 1
ATOM 1489 N N . PRO B 1 55 ? -19.219 -11 2.477 1 90.38 55 PRO B N 1
ATOM 1490 C CA . PRO B 1 55 ? -19.109 -10.422 3.816 1 90.38 55 PRO B CA 1
ATOM 1491 C C . PRO B 1 55 ? -17.922 -9.469 3.947 1 90.38 55 PRO B C 1
ATOM 1493 O O . PRO B 1 55 ? -18.047 -8.406 4.566 1 90.38 55 PRO B O 1
ATOM 1496 N N . VAL B 1 56 ? -16.812 -9.805 3.357 1 91.94 56 VAL B N 1
ATOM 1497 C CA . VAL B 1 56 ? -15.633 -8.945 3.426 1 91.94 56 VAL B CA 1
ATOM 1498 C C . VAL B 1 56 ? -15.82 -7.734 2.521 1 91.94 56 VAL B C 1
ATOM 1500 O O . VAL B 1 56 ? -15.453 -6.613 2.889 1 91.94 56 VAL B O 1
ATOM 1503 N N . MET B 1 57 ? -16.422 -7.961 1.388 1 93.12 57 MET B N 1
ATOM 1504 C CA . MET B 1 57 ? -16.688 -6.883 0.443 1 93.12 57 MET B CA 1
ATOM 1505 C C . MET B 1 57 ? -17.547 -5.801 1.082 1 93.12 57 MET B C 1
ATOM 1507 O O . MET B 1 57 ? -17.266 -4.609 0.941 1 93.12 57 MET B O 1
ATOM 1511 N N . VAL B 1 58 ? -18.516 -6.188 1.797 1 95.06 58 VAL B N 1
ATOM 1512 C CA . VAL B 1 58 ? -19.422 -5.246 2.434 1 95.06 58 VAL B CA 1
ATOM 1513 C C . VAL B 1 58 ? -18.656 -4.367 3.42 1 95.06 58 VAL B C 1
ATOM 1515 O O . VAL B 1 58 ? -18.828 -3.146 3.443 1 95.06 58 VAL B O 1
ATOM 1518 N N . LYS B 1 59 ? -17.797 -4.984 4.18 1 95.19 59 LYS B N 1
ATOM 1519 C CA . LYS B 1 59 ? -17 -4.25 5.156 1 95.19 59 LYS B CA 1
ATOM 1520 C C . LYS B 1 59 ? -16.062 -3.26 4.465 1 95.19 59 LYS B C 1
ATOM 1522 O O . LYS B 1 59 ? -15.914 -2.121 4.918 1 95.19 59 LYS B O 1
ATOM 1527 N N . MET B 1 60 ? -15.492 -3.717 3.412 1 95.19 60 MET B N 1
ATOM 1528 C CA . MET B 1 60 ? -14.578 -2.846 2.672 1 95.19 60 MET B CA 1
ATOM 1529 C C . MET B 1 60 ? -15.328 -1.662 2.07 1 95.19 60 MET B C 1
ATOM 1531 O O . MET B 1 60 ? -14.859 -0.524 2.137 1 95.19 60 MET B O 1
ATOM 1535 N N . VAL B 1 61 ? -16.469 -1.916 1.525 1 96.19 61 VAL B N 1
ATOM 1536 C CA . VAL B 1 61 ? -17.266 -0.869 0.894 1 96.19 61 VAL B CA 1
ATOM 1537 C C . VAL B 1 61 ? -17.719 0.148 1.943 1 96.19 61 VAL B C 1
ATOM 1539 O O . VAL B 1 61 ? -17.719 1.354 1.683 1 96.19 61 VAL B O 1
ATOM 1542 N N . GLU B 1 62 ? -18.031 -0.302 3.068 1 96.88 62 GLU B N 1
ATOM 1543 C CA . GLU B 1 62 ? -18.406 0.596 4.156 1 96.88 62 GLU B CA 1
ATOM 1544 C C . GLU B 1 62 ? -17.266 1.543 4.508 1 96.88 62 GLU B C 1
ATOM 1546 O O . GLU B 1 62 ? -17.484 2.746 4.668 1 96.88 62 GLU B O 1
ATOM 1551 N N . LEU B 1 63 ? -16.109 1.016 4.609 1 96.94 63 LEU B N 1
ATOM 1552 C CA . LEU B 1 63 ? -14.938 1.818 4.945 1 96.94 63 LEU B CA 1
ATOM 1553 C C . LEU B 1 63 ? -14.625 2.812 3.832 1 96.94 63 LEU B C 1
ATOM 1555 O O . LEU B 1 63 ? -14.266 3.963 4.105 1 96.94 63 LEU B O 1
ATOM 1559 N N . VAL B 1 64 ? -14.781 2.367 2.643 1 97.69 64 VAL B N 1
ATOM 1560 C CA . VAL B 1 64 ? -14.516 3.217 1.488 1 97.69 64 VAL B CA 1
ATOM 1561 C C . VAL B 1 64 ? -15.523 4.363 1.445 1 97.69 64 VAL B C 1
ATOM 1563 O O . VAL B 1 64 ? -15.18 5.492 1.101 1 97.69 64 VAL B O 1
ATOM 1566 N N . THR B 1 65 ? -16.719 4.059 1.784 1 96.94 65 THR B N 1
ATOM 1567 C CA . THR B 1 65 ? -17.766 5.074 1.817 1 96.94 65 THR B CA 1
ATOM 1568 C C . THR B 1 65 ? -17.469 6.125 2.883 1 96.94 65 THR B C 1
ATOM 1570 O O . THR B 1 65 ? -17.656 7.32 2.65 1 96.94 65 THR B O 1
ATOM 1573 N N . ILE B 1 66 ? -17.016 5.711 4.008 1 96.31 66 ILE B N 1
ATOM 1574 C CA . ILE B 1 66 ? -16.609 6.629 5.066 1 96.31 66 ILE B CA 1
ATOM 1575 C C . ILE B 1 66 ? -15.469 7.516 4.578 1 96.31 66 ILE B C 1
ATOM 1577 O O . ILE B 1 66 ? -15.484 8.727 4.797 1 96.31 66 ILE B O 1
ATOM 1581 N N . LEU B 1 67 ? -14.531 6.895 3.949 1 96.88 67 LEU B N 1
ATOM 1582 C CA . LEU B 1 67 ? -13.383 7.629 3.41 1 96.88 67 LEU B CA 1
ATOM 1583 C C . LEU B 1 67 ? -13.844 8.688 2.41 1 96.88 67 LEU B C 1
ATOM 1585 O O . LEU B 1 67 ? -13.328 9.805 2.412 1 96.88 67 LEU B O 1
ATOM 1589 N N . GLN B 1 68 ? -14.75 8.305 1.622 1 96.62 68 GLN B N 1
ATOM 1590 C CA . GLN B 1 68 ? -15.281 9.234 0.632 1 96.62 68 GLN B CA 1
ATOM 1591 C C . GLN B 1 68 ? -15.828 10.492 1.298 1 96.62 68 GLN B C 1
ATOM 1593 O O . GLN B 1 68 ? -15.547 11.609 0.851 1 96.62 68 GLN B O 1
ATOM 1598 N N . GLN B 1 69 ? -16.547 10.359 2.299 1 95.75 69 GLN B N 1
ATOM 1599 C CA . GLN B 1 69 ? -17.156 11.484 3.002 1 95.75 69 GLN B CA 1
ATOM 1600 C C . GLN B 1 69 ? -16.078 12.422 3.553 1 95.75 69 GLN B C 1
ATOM 1602 O O . GLN B 1 69 ? -16.188 13.648 3.434 1 95.75 69 GLN B O 1
ATOM 1607 N N . ARG B 1 70 ? -15.078 11.852 4.09 1 94.06 70 ARG B N 1
ATOM 1608 C CA . ARG B 1 70 ? -14.008 12.656 4.672 1 94.06 70 ARG B CA 1
ATOM 1609 C C . ARG B 1 70 ? -13.227 13.391 3.588 1 94.06 70 ARG B C 1
ATOM 1611 O O . ARG B 1 70 ? -12.891 14.57 3.75 1 94.06 70 ARG B O 1
ATOM 1618 N N . ILE B 1 71 ? -13.008 12.727 2.549 1 94.44 71 ILE B N 1
ATOM 1619 C CA . ILE B 1 71 ? -12.211 13.305 1.476 1 94.44 71 ILE B CA 1
ATOM 1620 C C . ILE B 1 71 ? -12.992 14.422 0.792 1 94.44 71 ILE B C 1
ATOM 1622 O O . ILE B 1 71 ? -12.43 15.461 0.444 1 94.44 71 ILE B O 1
ATOM 1626 N N . VAL B 1 72 ? -14.227 14.164 0.573 1 93.31 72 VAL B N 1
ATOM 1627 C CA . VAL B 1 72 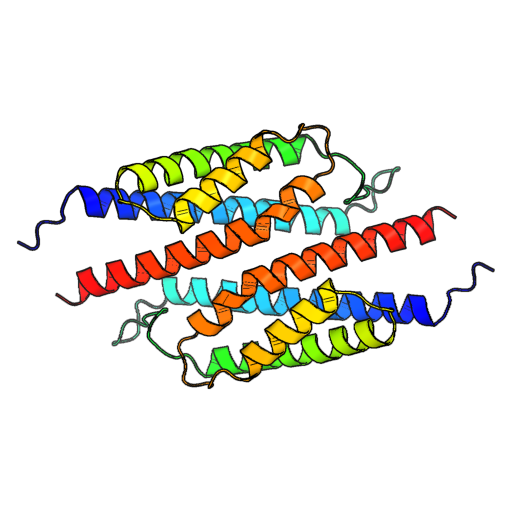? -15.07 15.188 -0.041 1 93.31 72 VAL B CA 1
ATOM 1628 C C . VAL B 1 72 ? -15.117 16.422 0.851 1 93.31 72 VAL B C 1
ATOM 1630 O O . VAL B 1 72 ? -15.078 17.547 0.358 1 93.31 72 VAL B O 1
ATOM 1633 N N . PHE B 1 73 ? -15.188 16.25 2.129 1 92.31 73 PHE B N 1
ATOM 1634 C CA . PHE B 1 73 ? -15.117 17.359 3.062 1 92.31 73 PHE B CA 1
ATOM 1635 C C . PHE B 1 73 ? -13.82 18.141 2.885 1 92.31 73 PHE B C 1
ATOM 1637 O O . PHE B 1 73 ? -13.828 19.375 2.805 1 92.31 73 PHE B O 1
ATOM 1644 N N . LEU B 1 74 ? -12.672 17.375 2.805 1 90.19 74 LEU B N 1
ATOM 1645 C CA . LEU B 1 74 ? -11.367 17.984 2.631 1 90.19 74 LEU B CA 1
ATOM 1646 C C . LEU B 1 74 ? -11.305 18.75 1.312 1 90.19 74 LEU B C 1
ATOM 1648 O O . LEU B 1 74 ? -10.75 19.859 1.255 1 90.19 74 LEU B O 1
ATOM 1652 N N . LEU B 1 75 ? -11.891 18.188 0.339 1 89 75 LEU B N 1
ATOM 1653 C CA . LEU B 1 75 ? -11.906 18.797 -0.986 1 89 75 LEU B CA 1
ATOM 1654 C C . LEU B 1 75 ? -12.711 20.094 -0.977 1 89 75 LEU B C 1
ATOM 1656 O O . LEU B 1 75 ? -12.336 21.062 -1.638 1 89 75 LEU B O 1
ATOM 1660 N N . ASN B 1 76 ? -13.727 20.156 -0.289 1 89.19 76 ASN B N 1
ATOM 1661 C CA . ASN B 1 76 ? -14.594 21.328 -0.229 1 89.19 76 ASN B CA 1
ATOM 1662 C C . ASN B 1 76 ? -13.953 22.453 0.571 1 89.19 76 ASN B C 1
ATOM 1664 O O . ASN B 1 76 ? -14.219 23.641 0.317 1 89.19 76 ASN B O 1
ATOM 1668 N N . GLU B 1 77 ? -13.062 22.062 1.449 1 85.12 77 GLU B N 1
ATOM 1669 C CA . GLU B 1 77 ? -12.43 23.062 2.316 1 85.12 77 GLU B CA 1
ATOM 1670 C C . GLU B 1 77 ? -11.141 23.578 1.701 1 85.12 77 GLU B C 1
ATOM 1672 O O . GLU B 1 77 ? -10.672 24.672 2.057 1 85.12 77 GLU B O 1
ATOM 1677 N N . CYS B 1 78 ? -10.531 22.688 0.928 1 79.38 78 CYS B N 1
ATOM 1678 C CA . CYS B 1 78 ? -9.258 23.078 0.322 1 79.38 78 CYS B CA 1
ATOM 1679 C C . CYS B 1 78 ? -9.422 23.297 -1.176 1 79.38 78 CYS B C 1
ATOM 1681 O O . CYS B 1 78 ? -10.258 22.672 -1.821 1 79.38 78 CYS B O 1
ATOM 1683 N N . ASP B 1 79 ? -8.906 24.344 -1.756 1 74.56 79 ASP B N 1
ATOM 1684 C CA . ASP B 1 79 ? -9.008 24.625 -3.186 1 74.56 79 ASP B CA 1
ATOM 1685 C C . ASP B 1 79 ? -8.109 23.688 -3.99 1 74.56 79 ASP B C 1
ATOM 1687 O O . ASP B 1 79 ? -6.992 23.391 -3.574 1 74.56 79 ASP B O 1
ATOM 1691 N N . ASP B 1 80 ? -8.68 23.219 -5.145 1 74.12 80 ASP B N 1
ATOM 1692 C CA . ASP B 1 80 ? -8.07 22.547 -6.289 1 74.12 80 ASP B CA 1
ATOM 1693 C C . ASP B 1 80 ? -6.965 21.594 -5.848 1 74.12 80 ASP B C 1
ATOM 1695 O O . ASP B 1 80 ? -5.797 21.781 -6.191 1 74.12 80 ASP B O 1
ATOM 1699 N N . HIS B 1 81 ? -7.219 20.391 -5.227 1 84.56 81 HIS B N 1
ATOM 1700 C CA . HIS B 1 81 ? -6.254 19.359 -4.855 1 84.56 81 HIS B CA 1
ATOM 1701 C C . HIS B 1 81 ? -6.387 18.125 -5.754 1 84.56 81 HIS B C 1
ATOM 1703 O O . HIS B 1 81 ? -7.16 17.219 -5.457 1 84.56 81 HIS B O 1
ATOM 1709 N N . PRO B 1 82 ? -5.672 18.172 -6.816 1 87.44 82 PRO B N 1
ATOM 1710 C CA . PRO B 1 82 ? -5.75 17.062 -7.766 1 87.44 82 PRO B CA 1
ATOM 1711 C C . PRO B 1 82 ? -5.617 15.695 -7.09 1 87.44 82 PRO B C 1
ATOM 1713 O O . PRO B 1 82 ? -6.262 14.734 -7.512 1 87.44 82 PRO B O 1
ATOM 1716 N N . ALA B 1 83 ? -4.809 15.625 -6.141 1 86.06 83 ALA B N 1
ATOM 1717 C CA . ALA B 1 83 ? -4.625 14.359 -5.438 1 86.06 83 ALA B CA 1
ATOM 1718 C C . ALA B 1 83 ? -5.922 13.906 -4.77 1 86.06 83 ALA B C 1
ATOM 1720 O O . ALA B 1 83 ? -6.277 12.727 -4.824 1 86.06 83 ALA B O 1
ATOM 1721 N N . LEU B 1 84 ? -6.676 14.844 -4.18 1 90.62 84 LEU B N 1
ATOM 1722 C CA . LEU B 1 84 ? -7.953 14.539 -3.549 1 90.62 84 LEU B CA 1
ATOM 1723 C C . LEU B 1 84 ? -8.984 14.125 -4.59 1 90.62 84 LEU B C 1
ATOM 1725 O O . LEU B 1 84 ? -9.75 13.18 -4.371 1 90.62 84 LEU B O 1
ATOM 1729 N N . GLN B 1 85 ? -8.938 14.82 -5.672 1 93.12 85 GLN B N 1
ATOM 1730 C CA . GLN B 1 85 ? -9.875 14.477 -6.738 1 93.12 85 GLN B CA 1
ATOM 1731 C C . GLN B 1 85 ? -9.602 13.078 -7.281 1 93.12 85 GLN B C 1
ATOM 1733 O O . GLN B 1 85 ? -10.531 12.32 -7.562 1 93.12 85 GLN B O 1
ATOM 1738 N N . LYS B 1 86 ? -8.367 12.75 -7.453 1 94.38 86 LYS B N 1
ATOM 1739 C CA . LYS B 1 86 ? -7.992 11.43 -7.957 1 94.38 86 LYS B CA 1
ATOM 1740 C C . LYS B 1 86 ? -8.523 10.328 -7.047 1 94.38 86 LYS B C 1
ATOM 1742 O O . LYS B 1 86 ? -9.023 9.305 -7.523 1 94.38 86 LYS B O 1
ATOM 1747 N N . ILE B 1 87 ? -8.422 10.539 -5.801 1 96.06 87 ILE B N 1
ATOM 1748 C CA . ILE B 1 87 ? -8.875 9.516 -4.867 1 96.06 87 ILE B CA 1
AT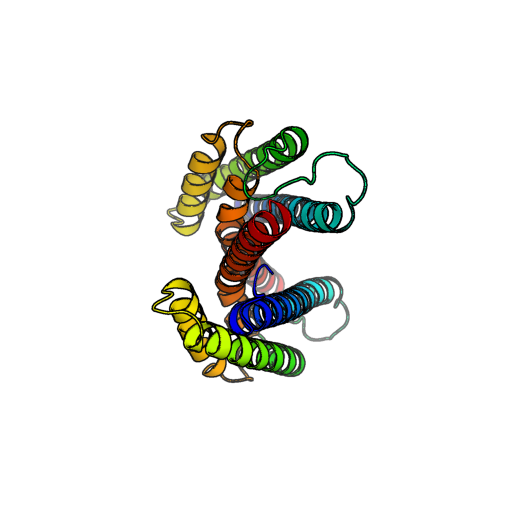OM 1749 C C . ILE B 1 87 ? -10.398 9.43 -4.895 1 96.06 87 ILE B C 1
ATOM 1751 O O . ILE B 1 87 ? -10.969 8.344 -4.77 1 96.06 87 ILE B O 1
ATOM 1755 N N . VAL B 1 88 ? -11.039 10.562 -5.055 1 95.19 88 VAL B N 1
ATOM 1756 C CA . VAL B 1 88 ? -12.492 10.547 -5.176 1 95.19 88 VAL B CA 1
ATOM 1757 C C . VAL B 1 88 ? -12.898 9.734 -6.406 1 95.19 88 VAL B C 1
ATOM 1759 O O . VAL B 1 88 ? -13.82 8.914 -6.34 1 95.19 88 VAL B O 1
ATOM 1762 N N . ASP B 1 89 ? -12.242 9.961 -7.5 1 96.69 89 ASP B N 1
ATOM 1763 C CA . ASP B 1 89 ? -12.523 9.211 -8.719 1 96.69 89 ASP B CA 1
ATOM 1764 C C . ASP B 1 89 ? -12.328 7.711 -8.5 1 96.69 89 ASP B C 1
ATOM 1766 O O . ASP B 1 89 ? -13.148 6.902 -8.953 1 96.69 89 ASP B O 1
ATOM 1770 N N . VAL B 1 90 ? -11.273 7.375 -7.863 1 97.44 90 VAL B N 1
ATOM 1771 C CA . VAL B 1 90 ? -10.977 5.98 -7.559 1 97.44 90 VAL B CA 1
ATOM 1772 C C . VAL B 1 90 ? -12.094 5.387 -6.707 1 97.44 90 VAL B C 1
ATOM 1774 O O . VAL B 1 90 ? -12.57 4.277 -6.977 1 97.44 90 VAL B O 1
ATOM 1777 N N . ILE B 1 91 ? -12.516 6.113 -5.742 1 97.81 91 ILE B N 1
ATOM 1778 C CA . ILE B 1 91 ? -13.562 5.645 -4.84 1 97.81 91 ILE B CA 1
ATOM 1779 C C . ILE B 1 91 ? -14.859 5.434 -5.617 1 97.81 91 ILE B C 1
ATOM 1781 O O . ILE B 1 91 ? -15.547 4.43 -5.418 1 97.81 91 ILE B O 1
ATOM 1785 N N . GLU B 1 92 ? -15.164 6.324 -6.48 1 97.25 92 GLU B N 1
ATOM 1786 C CA . GLU B 1 92 ? -16.375 6.188 -7.293 1 97.25 92 GLU B CA 1
ATOM 1787 C C . GLU B 1 92 ? -16.328 4.926 -8.148 1 97.25 92 GLU B C 1
ATOM 1789 O O . GLU B 1 92 ? -17.328 4.238 -8.312 1 97.25 92 GLU B O 1
ATOM 1794 N N . MET B 1 93 ? -15.195 4.586 -8.672 1 96.69 93 MET B N 1
ATOM 1795 C CA . MET B 1 93 ? -15.023 3.357 -9.445 1 96.69 93 MET B CA 1
ATOM 1796 C C . MET B 1 93 ? -15.266 2.129 -8.578 1 96.69 93 MET B C 1
ATOM 1798 O O . MET B 1 93 ? -15.914 1.173 -9.008 1 96.69 93 MET B O 1
ATOM 1802 N N . ILE B 1 94 ? -14.742 2.178 -7.391 1 97.31 94 ILE B N 1
ATOM 1803 C CA . ILE B 1 94 ? -14.875 1.059 -6.465 1 97.31 94 ILE B CA 1
ATOM 1804 C C . ILE B 1 94 ? -16.344 0.844 -6.125 1 97.31 94 ILE B C 1
ATOM 1806 O O . ILE B 1 94 ? -16.828 -0.29 -6.117 1 97.31 94 ILE B O 1
ATOM 1810 N N . LEU B 1 95 ? -17 1.885 -5.816 1 96.62 95 LEU B N 1
ATOM 1811 C CA . LEU B 1 95 ? -18.391 1.806 -5.367 1 96.62 95 LEU B CA 1
ATOM 1812 C C . LEU B 1 95 ? -19.297 1.318 -6.488 1 96.62 95 LEU B C 1
ATOM 1814 O O . LEU B 1 95 ? -20.438 0.904 -6.238 1 96.62 95 LEU B O 1
ATOM 1818 N N . ALA B 1 96 ? -18.812 1.274 -7.715 1 96.69 96 ALA B N 1
ATOM 1819 C CA . ALA B 1 96 ? -19.578 0.783 -8.867 1 96.69 96 ALA B CA 1
ATOM 1820 C C . ALA B 1 96 ? -19.391 -0.721 -9.039 1 96.69 96 ALA B C 1
ATOM 1822 O O . ALA B 1 96 ? -20.094 -1.352 -9.828 1 96.69 96 ALA B O 1
ATOM 1823 N N . ILE B 1 97 ? -18.484 -1.366 -8.336 1 95.5 97 ILE B N 1
ATOM 1824 C CA . ILE B 1 97 ? -18.203 -2.791 -8.445 1 95.5 97 ILE B CA 1
ATOM 1825 C C . ILE B 1 97 ? -19.281 -3.594 -7.719 1 95.5 97 ILE B C 1
ATOM 1827 O O . ILE B 1 97 ? -19.562 -3.344 -6.547 1 95.5 97 ILE B O 1
ATOM 1831 N N . PRO B 1 98 ? -19.844 -4.602 -8.422 1 95.25 98 PRO B N 1
ATOM 1832 C CA . PRO B 1 98 ? -20.844 -5.445 -7.746 1 95.25 98 PRO B CA 1
ATOM 1833 C C . PRO B 1 98 ? -20.25 -6.23 -6.578 1 95.25 98 PRO B C 1
ATOM 1835 O O . PRO B 1 98 ? -19.094 -6.672 -6.648 1 95.25 98 PRO B O 1
ATOM 1838 N N . LEU B 1 99 ? -21.094 -6.461 -5.539 1 92.56 99 LEU B N 1
ATOM 1839 C CA . LEU B 1 99 ? -20.656 -7.16 -4.34 1 92.56 99 LEU B CA 1
ATOM 1840 C C . LEU B 1 99 ? -20.359 -8.625 -4.645 1 92.56 99 LEU B C 1
ATOM 1842 O O . LEU B 1 99 ? -19.672 -9.305 -3.869 1 92.56 99 LEU B O 1
ATOM 1846 N N . SER B 1 100 ? -20.75 -9.164 -5.777 1 92.69 100 SER B N 1
ATOM 1847 C CA . SER B 1 100 ? -20.594 -10.562 -6.156 1 92.69 100 SER B CA 1
ATOM 1848 C C . SER B 1 100 ? -19.281 -10.797 -6.895 1 92.69 100 SER B C 1
ATOM 1850 O O . SER B 1 100 ? -18.953 -11.93 -7.258 1 92.69 100 SER B O 1
ATOM 1852 N N . THR B 1 101 ? -18.531 -9.688 -7.082 1 93.56 101 THR B N 1
ATOM 1853 C CA . THR B 1 101 ? -17.266 -9.805 -7.785 1 93.56 101 THR B CA 1
ATOM 1854 C C . THR B 1 101 ? -16.172 -10.32 -6.848 1 93.56 101 THR B C 1
ATOM 1856 O O . THR B 1 101 ? -16.281 -10.188 -5.629 1 93.56 101 THR B O 1
ATOM 1859 N N . PRO B 1 102 ? -15.109 -11.008 -7.379 1 92.94 102 PRO B N 1
ATOM 1860 C CA . PRO B 1 102 ? -13.969 -11.422 -6.562 1 92.94 102 PRO B CA 1
ATOM 1861 C C . PRO B 1 102 ? -13.328 -10.258 -5.809 1 92.94 102 PRO B C 1
ATOM 1863 O O . PRO B 1 102 ? -13.219 -9.156 -6.348 1 92.94 102 PRO B O 1
ATOM 1866 N N . LEU B 1 103 ? -12.852 -10.516 -4.652 1 90.75 103 LEU B N 1
ATOM 1867 C CA . LEU B 1 103 ? -12.297 -9.516 -3.744 1 90.75 103 LEU B CA 1
ATOM 1868 C C . LEU B 1 103 ? -11.102 -8.812 -4.379 1 90.75 103 LEU B C 1
ATOM 1870 O O . LEU B 1 103 ? -10.844 -7.641 -4.086 1 90.75 103 LEU B O 1
ATOM 1874 N N . VAL B 1 104 ? -10.398 -9.539 -5.273 1 93 104 VAL B N 1
ATOM 1875 C CA . VAL B 1 104 ? -9.195 -9 -5.895 1 93 104 VAL B CA 1
ATOM 1876 C C . VAL B 1 104 ? -9.523 -7.699 -6.621 1 93 104 VAL B C 1
ATOM 1878 O O . VAL B 1 104 ? -8.688 -6.797 -6.703 1 93 104 VAL B O 1
ATOM 1881 N N . GLN B 1 105 ? -10.711 -7.516 -7.047 1 94.25 105 GLN B N 1
ATOM 1882 C CA . GLN B 1 105 ? -11.125 -6.324 -7.781 1 94.25 105 GLN B CA 1
ATOM 1883 C C . GLN B 1 105 ? -11.062 -5.082 -6.898 1 94.25 105 GLN B C 1
ATOM 1885 O O . GLN B 1 105 ? -10.766 -3.984 -7.383 1 94.25 105 GLN B O 1
ATOM 1890 N N . LEU B 1 106 ? -11.328 -5.195 -5.645 1 94 106 LEU B N 1
ATOM 1891 C CA . LEU B 1 106 ? -11.219 -4.074 -4.715 1 94 106 LEU B CA 1
ATOM 1892 C C . LEU B 1 106 ? -9.789 -3.908 -4.23 1 94 106 LEU B C 1
ATOM 1894 O O . LEU B 1 106 ? -9.297 -2.783 -4.098 1 94 106 LEU B O 1
ATOM 1898 N N . ILE B 1 107 ? -9.148 -4.988 -4.066 1 94.81 107 ILE B N 1
ATOM 1899 C CA . ILE B 1 107 ? -7.793 -4.992 -3.527 1 94.81 107 ILE B CA 1
ATOM 1900 C C . ILE B 1 107 ? -6.855 -4.266 -4.484 1 94.81 107 ILE B C 1
ATOM 1902 O O . ILE B 1 107 ? -5.926 -3.576 -4.055 1 94.81 107 ILE B O 1
ATOM 1906 N N . LEU B 1 108 ? -7.168 -4.266 -5.746 1 95.75 108 LEU B N 1
ATOM 1907 C CA . LEU B 1 108 ? -6.352 -3.654 -6.789 1 95.75 108 LEU B CA 1
ATOM 1908 C C . LEU B 1 108 ? -6.316 -2.139 -6.633 1 95.75 108 LEU B C 1
ATOM 1910 O O . LEU B 1 108 ? -5.473 -1.468 -7.234 1 95.75 108 LEU B O 1
ATOM 1914 N N . PHE B 1 109 ? -7.109 -1.601 -5.793 1 96.75 109 PHE B N 1
ATOM 1915 C CA . PHE B 1 109 ? -7.16 -0.158 -5.582 1 96.75 109 PHE B CA 1
ATOM 1916 C C . PHE B 1 109 ? -6.375 0.237 -4.34 1 96.75 109 PHE B C 1
ATOM 1918 O O . PHE B 1 109 ? -6.176 1.425 -4.074 1 96.75 109 PHE B O 1
ATOM 1925 N N . LEU B 1 110 ? -5.859 -0.689 -3.643 1 96.56 110 LEU B N 1
ATOM 1926 C CA . LEU B 1 110 ? -5.188 -0.427 -2.375 1 96.56 110 LEU B CA 1
ATOM 1927 C C . LEU B 1 110 ? -3.941 0.426 -2.586 1 96.56 110 LEU B C 1
ATOM 1929 O O . LEU B 1 110 ? -3.633 1.295 -1.768 1 96.56 110 LEU B O 1
ATOM 1933 N N . PRO B 1 111 ? -3.27 0.252 -3.664 1 96.88 111 PRO B N 1
ATOM 1934 C CA . PRO B 1 111 ? -2.092 1.092 -3.895 1 96.88 111 PRO B CA 1
ATOM 1935 C C . PRO B 1 111 ? -2.434 2.578 -3.967 1 96.88 111 PRO B C 1
ATOM 1937 O O . PRO B 1 111 ? -1.674 3.414 -3.471 1 96.88 111 PRO B O 1
ATOM 1940 N N . TYR B 1 112 ? -3.559 2.902 -4.484 1 97.12 112 TYR B N 1
ATOM 1941 C CA . TYR B 1 112 ? -4.008 4.289 -4.531 1 97.12 112 TYR B CA 1
ATOM 1942 C C . TYR B 1 112 ? -4.285 4.82 -3.129 1 97.12 112 TYR B C 1
ATOM 1944 O O . TYR B 1 112 ? -3.932 5.953 -2.807 1 97.12 112 TYR B O 1
ATOM 1952 N N . PHE B 1 113 ? -4.852 3.967 -2.33 1 96.81 113 PHE B N 1
ATOM 1953 C CA . PHE B 1 113 ? -5.164 4.363 -0.961 1 96.81 113 PHE B CA 1
ATOM 1954 C C . PHE B 1 113 ? -3.889 4.539 -0.145 1 96.81 113 PHE B C 1
ATOM 1956 O O . PHE B 1 113 ? -3.809 5.422 0.709 1 96.81 113 PHE B O 1
ATOM 1963 N N . LEU B 1 114 ? -2.955 3.709 -0.466 1 96.5 114 LEU B N 1
ATOM 1964 C CA . LEU B 1 114 ? -1.685 3.838 0.24 1 96.5 114 LEU B CA 1
ATOM 1965 C C . LEU B 1 114 ? -0.988 5.145 -0.129 1 96.5 114 LEU B C 1
ATOM 1967 O O . LEU B 1 114 ? -0.494 5.855 0.747 1 96.5 114 LEU B O 1
ATOM 1971 N N . ALA B 1 115 ? -0.969 5.457 -1.362 1 96.44 115 ALA B N 1
ATOM 1972 C CA . ALA B 1 115 ? -0.384 6.719 -1.807 1 96.44 115 ALA B CA 1
ATOM 1973 C C . ALA B 1 115 ? -1.078 7.906 -1.147 1 96.44 115 ALA B C 1
ATOM 1975 O O . ALA B 1 115 ? -0.419 8.844 -0.693 1 96.44 115 ALA B O 1
ATOM 1976 N N . PHE B 1 116 ? -2.32 7.824 -1.062 1 95.44 116 PHE B N 1
ATOM 1977 C CA . PHE B 1 116 ? -3.104 8.883 -0.439 1 95.44 116 PHE B CA 1
ATOM 1978 C C . PHE B 1 116 ? -2.787 8.984 1.048 1 95.44 116 PHE B C 1
ATOM 1980 O O . PHE B 1 116 ? -2.639 10.086 1.582 1 95.44 116 PHE B O 1
ATOM 1987 N N . SER B 1 117 ? -2.73 7.922 1.688 1 94.94 117 SER B N 1
ATOM 1988 C CA . SER B 1 117 ? -2.396 7.891 3.109 1 94.94 117 SER B CA 1
ATOM 1989 C C . SER B 1 117 ? -1.053 8.562 3.375 1 94.94 117 SER B C 1
ATOM 1991 O O . SER B 1 117 ? -0.904 9.297 4.352 1 94.94 117 SER B O 1
ATOM 1993 N N . ILE B 1 118 ? -0.106 8.297 2.545 1 93.81 118 ILE B N 1
ATOM 1994 C CA . ILE B 1 118 ? 1.217 8.898 2.678 1 93.81 118 ILE B CA 1
ATOM 1995 C C . ILE B 1 118 ? 1.117 10.414 2.482 1 93.81 118 ILE B C 1
ATOM 1997 O O . ILE B 1 118 ? 1.693 11.18 3.254 1 93.81 118 ILE B O 1
ATOM 2001 N N . SER B 1 119 ? 0.356 10.836 1.505 1 93.44 119 SER B N 1
ATOM 2002 C CA . SER B 1 119 ? 0.163 12.258 1.244 1 93.44 119 SER B CA 1
ATOM 2003 C C . SER B 1 119 ? -0.435 12.969 2.455 1 93.44 119 SER B C 1
ATOM 2005 O O . SER B 1 119 ? -0.014 14.07 2.805 1 93.44 119 SER B O 1
ATOM 2007 N N . ILE B 1 120 ? -1.363 12.344 3.07 1 91.62 120 ILE B N 1
ATOM 2008 C CA . ILE B 1 120 ? -1.983 12.906 4.266 1 91.62 120 ILE B CA 1
ATOM 2009 C C . ILE B 1 120 ? -0.945 13.023 5.379 1 91.62 120 ILE B C 1
ATOM 2011 O O . ILE B 1 120 ? -0.884 14.031 6.078 1 91.62 120 ILE B O 1
ATOM 2015 N N . SER B 1 121 ? -0.169 12 5.52 1 90.94 121 SER B N 1
ATOM 2016 C CA . SER B 1 121 ? 0.853 12.008 6.562 1 90.94 121 SER B CA 1
ATOM 2017 C C . SER B 1 121 ? 1.84 13.148 6.363 1 90.94 121 SER B C 1
ATOM 2019 O O . SER B 1 121 ? 2.252 13.797 7.328 1 90.94 121 SER B O 1
ATOM 2021 N N . VAL B 1 122 ? 2.207 13.367 5.164 1 90.38 122 VAL B N 1
ATOM 2022 C CA . VAL B 1 122 ? 3.111 14.469 4.844 1 90.38 122 VAL B CA 1
ATOM 2023 C C . VAL B 1 122 ? 2.443 15.797 5.176 1 90.38 122 VAL B C 1
ATOM 2025 O O . VAL B 1 122 ? 3.043 16.656 5.832 1 90.38 122 VAL B O 1
ATOM 2028 N N . TYR B 1 123 ? 1.203 15.969 4.844 1 87.31 123 TYR B N 1
ATOM 2029 C CA . TYR B 1 123 ? 0.432 17.172 5.133 1 87.31 123 TYR B CA 1
ATOM 2030 C C . TYR B 1 123 ? 0.354 17.422 6.633 1 87.31 123 TYR B C 1
ATOM 2032 O O . TYR B 1 123 ? 0.588 18.547 7.098 1 87.31 123 TYR B O 1
ATOM 2040 N N . LEU B 1 124 ? 0.027 16.422 7.277 1 87.31 124 LEU B N 1
ATOM 2041 C CA . LEU B 1 124 ? -0.103 16.547 8.727 1 87.31 124 LEU B CA 1
ATOM 2042 C C . LEU B 1 124 ? 1.238 16.891 9.367 1 87.31 124 LEU B C 1
ATOM 2044 O O . LEU B 1 124 ? 1.297 17.688 10.305 1 87.31 124 LEU B O 1
ATOM 2048 N N . SER B 1 125 ? 2.301 16.312 8.883 1 85.94 125 SER B N 1
ATOM 2049 C CA . SER B 1 125 ? 3.633 16.609 9.406 1 85.94 125 SER B CA 1
ATOM 2050 C C . SER B 1 125 ? 4.008 18.062 9.18 1 85.94 125 SER B C 1
ATOM 2052 O O . SER B 1 125 ? 4.535 18.719 10.078 1 85.94 125 SER B O 1
ATOM 2054 N N . ILE B 1 126 ? 3.73 18.562 8.023 1 85.44 126 ILE B N 1
ATOM 2055 C CA . ILE B 1 126 ? 4.012 19.953 7.684 1 85.44 126 ILE B CA 1
ATOM 2056 C C . ILE B 1 126 ? 3.182 20.875 8.57 1 85.44 126 ILE B C 1
ATOM 2058 O O . ILE B 1 126 ? 3.705 21.844 9.133 1 85.44 126 ILE B O 1
ATOM 2062 N N . SER B 1 127 ? 1.935 20.547 8.68 1 82.94 127 SER B N 1
ATOM 2063 C CA . SER B 1 127 ? 1.014 21.359 9.453 1 82.94 127 SER B CA 1
ATOM 2064 C C . SER B 1 127 ? 1.407 21.391 10.93 1 82.94 127 SER B C 1
ATOM 2066 O O . SER B 1 127 ? 1.293 22.438 11.586 1 82.94 127 SER B O 1
ATOM 2068 N N . SER B 1 128 ? 1.77 20.297 11.469 1 77.75 128 SER B N 1
ATOM 2069 C CA . SER B 1 128 ? 2.184 20.234 12.867 1 77.75 128 SER B CA 1
ATOM 2070 C C . SER B 1 128 ? 3.473 21.016 13.094 1 77.75 128 SER B C 1
ATOM 2072 O O . SER B 1 128 ? 3.66 21.625 14.156 1 77.75 128 SER B O 1
ATOM 2074 N N . SER B 1 129 ? 4.398 20.906 12.164 1 75.25 129 SER B N 1
ATOM 2075 C CA . SER B 1 129 ? 5.652 21.656 12.281 1 75.25 129 SER B CA 1
ATOM 2076 C C . SER B 1 129 ? 5.41 23.156 12.25 1 75.25 129 SER B C 1
ATOM 2078 O O . SER B 1 129 ? 6.121 23.922 12.914 1 75.25 129 SER B O 1
ATOM 2080 N N . ILE B 1 130 ? 4.5 23.578 11.5 1 72.19 130 ILE B N 1
ATOM 2081 C CA . ILE B 1 130 ? 4.16 25 11.398 1 72.19 130 ILE B CA 1
ATOM 2082 C C . ILE B 1 130 ? 3.479 25.453 12.688 1 72.19 130 ILE B C 1
ATOM 2084 O O . ILE B 1 130 ? 3.758 26.547 13.188 1 72.19 130 ILE B O 1
ATOM 2088 N N . HIS B 1 131 ? 2.701 24.672 13.203 1 65.69 131 HIS B N 1
ATOM 2089 C CA . HIS B 1 131 ? 2.002 25.031 14.43 1 65.69 131 HIS B CA 1
ATOM 2090 C C . HIS B 1 131 ? 2.955 25.078 15.617 1 65.69 131 HIS B C 1
ATOM 2092 O O . HIS B 1 131 ? 2.85 25.969 16.469 1 65.69 131 HIS B O 1
ATOM 2098 N N . TYR B 1 132 ? 3.795 24.109 15.68 1 57.5 132 TYR B N 1
ATOM 2099 C CA . TYR B 1 132 ? 4.695 24.094 16.828 1 57.5 132 TYR B CA 1
ATOM 2100 C C . TYR B 1 132 ? 5.898 25 16.594 1 57.5 132 TYR B C 1
ATOM 2102 O O . TYR B 1 132 ? 6.594 25.375 17.531 1 57.5 132 TYR B O 1
ATOM 2110 N N . GLY B 1 133 ? 6.398 25.188 15.461 1 56.38 133 GLY B N 1
ATOM 2111 C CA . GLY B 1 133 ? 7.48 26.125 15.195 1 56.38 133 GLY B CA 1
ATOM 2112 C C . GLY B 1 133 ? 7.094 27.562 15.422 1 56.38 133 GLY B C 1
ATOM 2113 O O . GLY B 1 133 ? 7.84 28.484 15.07 1 56.38 133 GLY B O 1
ATOM 2114 N N . GLU B 1 134 ? 5.863 27.984 15.898 1 44.75 134 GLU B N 1
ATOM 2115 C CA . GLU B 1 134 ? 5.781 29.312 16.516 1 44.75 134 GLU B CA 1
ATOM 2116 C C . GLU B 1 134 ? 6.363 29.297 17.922 1 44.75 134 GLU B C 1
ATOM 2118 O O . GLU B 1 134 ? 6.27 28.297 18.625 1 44.75 134 GLU B O 1
#